Protein AF-A0A7T5JP66-F1 (afdb_monomer_lite)

Foldseek 3Di:
DDDDDDDDPPDPPQPWDFDDDDDDDDDDDYDDDDPDPPVVVQVVVVLVVLVPCPLVVLVVLLVVLVVCQVVLLVVLVVVVVVDADFFAEDEDEDPVSVSCPDPSNVSSVVSQSSSDHGDGAQDKWWRWDAWDADPLLWIKTKIKIAARYPPDWDFLVNQQQKWKWKAFSVRHTQAIDRPRFDRSQRPTAHHRYIGITMDTGDCVRGPCSPPPRNRTDMDMTMDDD

Structure (mmCIF, N/CA/C/O backbone):
data_AF-A0A7T5JP66-F1
#
_entry.id   AF-A0A7T5JP66-F1
#
loop_
_atom_site.group_PDB
_atom_site.id
_atom_site.type_symbol
_atom_site.label_atom_id
_atom_site.label_alt_id
_atom_site.label_comp_id
_atom_site.label_asym_id
_atom_site.label_entity_id
_atom_site.label_seq_id
_atom_site.pdbx_PDB_ins_code
_atom_site.Cartn_x
_atom_site.Cartn_y
_atom_site.Cartn_z
_atom_site.occupancy
_atom_site.B_iso_or_equiv
_atom_site.auth_seq_id
_atom_site.auth_comp_id
_atom_site.auth_asym_id
_atom_site.auth_atom_id
_atom_site.pdbx_PDB_model_num
ATOM 1 N N . MET A 1 1 ? -40.013 0.069 14.481 1.00 35.50 1 MET A N 1
ATOM 2 C CA . MET A 1 1 ? -40.000 -0.862 13.331 1.00 35.50 1 MET A CA 1
ATOM 3 C C . MET A 1 1 ? -39.504 -0.082 12.121 1.00 35.50 1 MET A C 1
ATOM 5 O O . MET A 1 1 ? -40.094 0.954 11.860 1.00 35.50 1 MET A O 1
ATOM 9 N N . LEU A 1 2 ? -38.459 -0.594 11.446 1.00 32.22 2 LEU A N 1
ATOM 10 C CA . LEU A 1 2 ? -37.886 -0.155 10.148 1.00 32.22 2 LEU A CA 1
ATOM 11 C C . LEU A 1 2 ? -37.159 1.212 10.195 1.00 32.22 2 LEU A C 1
ATOM 13 O O . LEU A 1 2 ? -37.808 2.235 10.324 1.00 32.22 2 LEU A O 1
ATOM 17 N N . LEU A 1 3 ? -35.825 1.362 10.148 1.00 36.78 3 LEU A N 1
ATOM 18 C CA . LEU A 1 3 ? -34.738 0.606 9.497 1.00 36.78 3 LEU A CA 1
ATOM 19 C C . LEU A 1 3 ? -34.987 0.368 8.002 1.00 36.78 3 LEU A C 1
ATOM 21 O O . LEU A 1 3 ? -35.561 -0.654 7.633 1.00 36.78 3 LEU A O 1
ATOM 25 N N . LYS A 1 4 ? -34.548 1.324 7.167 1.00 33.94 4 LYS A N 1
ATOM 26 C CA . LYS A 1 4 ? -33.896 1.130 5.852 1.00 33.94 4 LYS A CA 1
ATOM 27 C C . LYS A 1 4 ? -33.834 2.451 5.078 1.00 33.94 4 LYS A C 1
ATOM 29 O O . LYS A 1 4 ? -34.874 2.946 4.657 1.00 33.94 4 LYS A O 1
ATOM 34 N N . LYS A 1 5 ? -32.612 2.946 4.847 1.00 31.22 5 LYS A N 1
ATOM 35 C CA . LYS A 1 5 ? -32.073 3.451 3.562 1.00 31.22 5 LYS A CA 1
ATOM 36 C C . LYS A 1 5 ? -30.846 4.333 3.825 1.00 31.22 5 LYS A C 1
ATOM 38 O O . LYS A 1 5 ? -30.937 5.550 3.867 1.00 31.22 5 LYS A O 1
ATOM 43 N N . MET A 1 6 ? -29.691 3.692 3.961 1.00 28.45 6 MET A N 1
ATOM 44 C CA . MET A 1 6 ? -28.413 4.281 3.564 1.00 28.45 6 MET A CA 1
ATOM 45 C C . MET A 1 6 ? -27.830 3.315 2.535 1.00 28.45 6 MET A C 1
ATOM 47 O O . MET A 1 6 ? -27.256 2.291 2.886 1.00 28.45 6 MET A O 1
ATOM 51 N N . CYS A 1 7 ? -28.125 3.572 1.262 1.00 27.59 7 CYS A N 1
ATOM 52 C CA . CYS A 1 7 ? -27.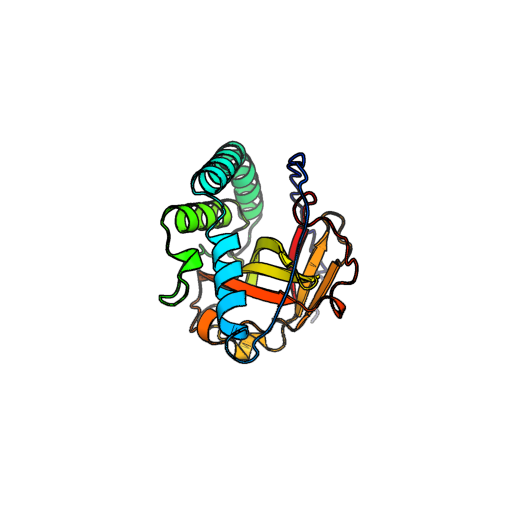482 2.901 0.140 1.00 27.59 7 CYS A CA 1
ATOM 53 C C . CYS A 1 7 ? -26.368 3.814 -0.365 1.00 27.59 7 CYS A C 1
ATOM 55 O O . CYS A 1 7 ? -26.640 4.959 -0.709 1.00 27.59 7 CYS A O 1
ATOM 57 N N . ASN A 1 8 ? -25.159 3.256 -0.413 1.00 31.11 8 ASN A N 1
ATOM 58 C CA . ASN A 1 8 ? -24.105 3.500 -1.394 1.00 31.11 8 ASN A CA 1
ATOM 59 C C . ASN A 1 8 ? -23.933 4.937 -1.903 1.00 31.11 8 ASN A C 1
ATOM 61 O O . ASN A 1 8 ? -24.475 5.306 -2.939 1.00 31.11 8 ASN A O 1
ATOM 65 N N . ALA A 1 9 ? -23.033 5.671 -1.254 1.00 28.41 9 ALA A N 1
ATOM 66 C CA . ALA A 1 9 ? -22.246 6.718 -1.898 1.00 28.41 9 ALA A CA 1
ATOM 67 C C . ALA A 1 9 ? -20.759 6.326 -1.832 1.00 28.41 9 ALA A C 1
ATOM 69 O O . ALA A 1 9 ? -19.938 7.004 -1.229 1.00 28.41 9 ALA A O 1
ATOM 70 N N . GLY A 1 10 ? -20.430 5.167 -2.410 1.00 29.16 10 GLY A N 1
ATOM 71 C CA . GLY A 1 10 ? -19.057 4.809 -2.754 1.00 29.16 10 GLY A CA 1
ATOM 72 C C . GLY A 1 10 ? -18.738 5.427 -4.106 1.00 29.16 10 GLY A C 1
ATOM 73 O O . GLY A 1 10 ? -18.902 4.776 -5.132 1.00 29.16 10 GLY A O 1
ATOM 74 N N . MET A 1 11 ? -18.373 6.706 -4.112 1.00 28.84 11 MET A N 1
ATOM 75 C CA . MET A 1 11 ? -17.905 7.393 -5.311 1.00 28.84 11 MET A CA 1
ATOM 76 C C . MET A 1 11 ? -16.407 7.622 -5.134 1.00 28.84 11 MET A C 1
ATOM 78 O O . MET A 1 11 ? -15.977 8.601 -4.530 1.00 28.84 11 MET A O 1
ATOM 82 N N . GLY A 1 12 ? -15.631 6.636 -5.590 1.00 28.89 12 GLY A N 1
ATOM 83 C CA . GLY A 1 12 ? -14.181 6.721 -5.685 1.00 28.89 12 GLY A CA 1
ATOM 84 C C . GLY A 1 12 ? -13.815 7.880 -6.600 1.00 28.89 12 GLY A C 1
ATOM 85 O O . GLY A 1 12 ? -14.028 7.823 -7.809 1.00 28.89 12 GLY A O 1
ATOM 86 N N . LEU A 1 13 ? -13.312 8.957 -6.006 1.00 31.66 13 LEU A N 1
ATOM 87 C CA . LEU A 1 13 ? -12.788 10.094 -6.739 1.00 31.66 13 LEU A CA 1
ATOM 88 C C . LEU A 1 13 ? -11.336 9.763 -7.120 1.00 31.66 13 LEU A C 1
ATOM 90 O O . LEU A 1 13 ? -10.403 10.062 -6.378 1.00 31.66 13 LEU A O 1
ATOM 94 N N . CYS A 1 14 ? -11.170 9.074 -8.254 1.00 34.34 14 CYS A N 1
ATOM 95 C CA . CYS A 1 14 ? -9.880 8.810 -8.894 1.00 34.34 14 CYS A CA 1
ATOM 96 C C . CYS A 1 14 ? -9.153 10.129 -9.176 1.00 34.34 14 CYS A C 1
ATOM 98 O O . CYS A 1 14 ? -9.582 10.920 -10.018 1.00 34.34 14 CYS A O 1
ATOM 100 N N . LEU A 1 15 ? -8.031 10.352 -8.500 1.00 27.89 15 LEU A N 1
ATOM 101 C CA . LEU A 1 15 ? -7.121 11.449 -8.794 1.00 27.89 15 LEU A CA 1
ATOM 102 C C . LEU A 1 15 ? -5.913 10.864 -9.535 1.00 27.89 15 LEU A C 1
ATOM 104 O O . LEU A 1 15 ? -4.928 10.456 -8.932 1.00 27.89 15 LEU A O 1
ATOM 108 N N . VAL A 1 16 ? -6.050 10.748 -10.858 1.00 33.03 16 VAL A N 1
ATOM 109 C CA . VAL A 1 16 ? -5.004 10.265 -11.771 1.00 33.03 16 VAL A CA 1
ATOM 110 C C . VAL A 1 16 ? -4.161 11.456 -12.219 1.00 33.03 16 VAL A C 1
ATOM 112 O O . VAL A 1 16 ? -4.691 12.409 -12.789 1.00 33.03 16 VAL A O 1
ATOM 115 N N . LEU A 1 17 ? -2.850 11.397 -11.991 1.00 31.52 17 LEU A N 1
ATOM 116 C CA . LEU A 1 17 ? -1.873 12.279 -12.629 1.00 31.52 17 LEU A CA 1
ATOM 117 C C . LEU A 1 17 ? -0.832 11.408 -13.334 1.00 31.52 17 LEU A C 1
ATOM 119 O O . LEU A 1 17 ? -0.006 10.765 -12.693 1.00 31.52 17 LEU A O 1
ATOM 123 N N . SER A 1 18 ? -0.913 11.377 -14.663 1.00 29.08 18 SER A N 1
ATOM 124 C CA . SER A 1 18 ? 0.069 10.758 -15.551 1.00 29.08 18 SER A CA 1
ATOM 125 C C . SER A 1 18 ? 1.290 11.669 -15.682 1.00 29.08 18 SER A C 1
ATOM 127 O O . SER A 1 18 ? 1.162 12.817 -16.111 1.00 29.08 18 SER A O 1
ATOM 129 N N . LEU A 1 19 ? 2.478 11.155 -15.365 1.00 29.70 19 LEU A N 1
ATOM 130 C CA . LEU A 1 19 ? 3.754 11.752 -15.758 1.00 29.70 19 LEU A CA 1
ATOM 131 C C . LEU A 1 19 ? 4.469 10.760 -16.676 1.00 29.70 19 LEU A C 1
ATOM 133 O O . LEU A 1 19 ? 5.011 9.753 -16.234 1.00 29.70 19 LEU A O 1
ATOM 137 N N . ALA A 1 20 ? 4.421 11.046 -17.976 1.00 27.61 20 ALA A N 1
ATOM 138 C CA . ALA A 1 20 ? 5.160 10.322 -18.996 1.00 27.61 20 ALA A CA 1
ATOM 139 C C . ALA A 1 20 ? 6.659 10.654 -18.898 1.00 27.61 20 ALA A C 1
ATOM 141 O O . ALA A 1 20 ? 7.031 11.828 -18.918 1.00 27.61 20 ALA A O 1
ATOM 142 N N . ALA A 1 21 ? 7.514 9.631 -18.856 1.00 26.91 21 ALA A N 1
ATOM 143 C CA . ALA A 1 21 ? 8.954 9.766 -19.062 1.00 26.91 21 ALA A CA 1
ATOM 144 C C . ALA A 1 21 ? 9.378 8.952 -20.296 1.00 26.91 21 ALA A C 1
ATOM 146 O O . ALA A 1 21 ? 9.113 7.755 -20.397 1.00 26.91 21 ALA A O 1
ATOM 147 N N . CYS A 1 22 ? 9.997 9.649 -21.251 1.00 27.03 22 CYS A N 1
ATOM 148 C CA . CYS A 1 22 ? 10.532 9.121 -22.502 1.00 27.03 22 CYS A CA 1
ATOM 149 C C . CYS A 1 22 ? 11.685 8.133 -22.272 1.00 27.03 22 CYS A C 1
ATOM 151 O O . CYS A 1 22 ? 12.545 8.352 -21.423 1.00 27.03 22 CYS A O 1
ATOM 153 N N . GLY A 1 23 ? 11.701 7.075 -23.086 1.00 23.59 23 GLY A N 1
ATOM 154 C CA . GLY A 1 23 ? 12.686 6.000 -23.054 1.00 23.59 23 GLY A CA 1
ATOM 155 C C . GLY A 1 23 ? 14.049 6.321 -23.673 1.00 23.59 23 GLY A C 1
ATOM 156 O O . GLY A 1 23 ? 14.223 7.277 -24.429 1.00 23.59 23 GLY A O 1
ATOM 157 N N . GLY A 1 24 ? 14.995 5.433 -23.372 1.00 24.36 24 GLY A N 1
ATOM 158 C CA . GLY A 1 24 ? 16.268 5.256 -24.059 1.00 24.36 24 GLY A CA 1
ATOM 159 C C . GLY A 1 24 ? 16.683 3.786 -23.960 1.00 24.36 24 GLY A C 1
ATOM 160 O O . GLY A 1 24 ? 16.885 3.268 -22.867 1.00 24.36 24 GLY A O 1
ATOM 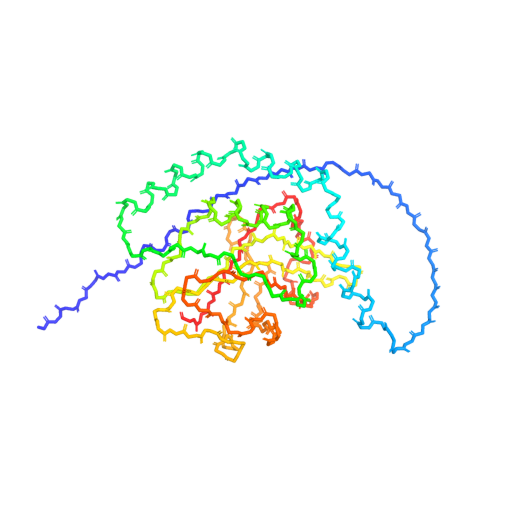161 N N . GLU A 1 25 ? 16.740 3.115 -25.107 1.00 29.14 25 GLU A N 1
ATOM 162 C CA . GLU A 1 25 ? 17.092 1.704 -25.291 1.00 29.14 25 GLU A CA 1
ATOM 163 C C . GLU A 1 25 ? 18.603 1.461 -25.112 1.00 29.14 25 GLU A C 1
ATOM 165 O O . GLU A 1 25 ? 19.410 2.273 -25.558 1.00 29.14 25 GLU A O 1
ATOM 170 N N . SER A 1 26 ? 19.007 0.303 -24.575 1.00 25.06 26 SER A N 1
ATOM 171 C CA . SER A 1 26 ? 20.110 -0.494 -25.150 1.00 25.06 26 SER A CA 1
ATOM 172 C C . SER A 1 26 ? 20.154 -1.914 -24.567 1.00 25.06 26 SER A C 1
ATOM 174 O O . SER A 1 26 ? 19.640 -2.191 -23.488 1.00 25.06 26 SER A O 1
ATOM 176 N N . SER A 1 27 ? 20.720 -2.829 -25.347 1.00 26.81 27 SER A N 1
ATOM 177 C CA . SER A 1 27 ? 20.371 -4.246 -25.435 1.00 26.81 27 SER A CA 1
ATOM 178 C C . SER A 1 27 ? 21.549 -5.211 -25.188 1.00 26.81 27 SER A C 1
ATOM 180 O O . SER A 1 27 ? 22.653 -4.952 -25.660 1.00 26.81 27 SER A O 1
ATOM 182 N N . THR A 1 28 ? 21.226 -6.405 -24.645 1.00 27.02 28 THR A N 1
ATOM 183 C CA . THR A 1 28 ? 21.840 -7.762 -24.844 1.00 27.02 28 THR A CA 1
ATOM 184 C C . THR A 1 28 ? 23.195 -8.134 -24.169 1.00 27.02 28 THR A C 1
ATOM 186 O O . THR A 1 28 ? 23.962 -7.242 -23.835 1.00 27.02 28 THR A O 1
ATOM 189 N N . PRO A 1 29 ? 23.586 -9.439 -24.062 1.00 38.12 29 PRO A N 1
ATOM 190 C CA . PRO A 1 29 ? 22.949 -10.539 -23.300 1.00 38.12 29 PRO A CA 1
ATOM 191 C C . PRO A 1 29 ? 23.954 -11.482 -22.543 1.00 38.12 29 PRO A C 1
ATOM 193 O O . PRO A 1 29 ? 25.160 -11.425 -22.758 1.00 38.12 29 PRO A O 1
ATOM 196 N N . ALA A 1 30 ? 23.407 -12.458 -21.789 1.00 29.28 30 ALA A N 1
ATOM 197 C CA . ALA A 1 30 ? 23.819 -13.885 -21.704 1.00 29.28 30 ALA A CA 1
ATOM 198 C C . ALA A 1 30 ? 24.394 -14.507 -20.392 1.00 29.28 30 ALA A C 1
ATOM 200 O O . ALA A 1 30 ? 25.439 -14.134 -19.874 1.00 29.28 30 ALA A O 1
ATOM 201 N N . THR A 1 31 ? 23.757 -15.649 -20.056 1.00 26.77 31 THR A N 1
ATOM 202 C CA . THR A 1 31 ? 24.268 -16.958 -19.560 1.00 26.77 31 THR A CA 1
ATOM 203 C C . THR A 1 31 ? 24.729 -17.184 -18.107 1.00 26.77 31 THR A C 1
ATOM 205 O O . THR A 1 31 ? 25.824 -16.804 -17.723 1.00 26.77 31 THR A O 1
ATOM 208 N N . GLY A 1 32 ? 23.989 -18.069 -17.411 1.00 25.56 32 GLY A N 1
ATOM 209 C CA . GLY A 1 32 ? 24.538 -19.369 -16.974 1.00 25.56 32 GLY A CA 1
ATOM 210 C C . GLY A 1 32 ? 24.757 -19.628 -15.473 1.00 25.56 32 GLY A C 1
ATOM 211 O O . GLY A 1 32 ? 25.863 -19.457 -14.990 1.00 25.56 32 GLY A O 1
ATOM 212 N N . GLY A 1 33 ? 23.739 -20.196 -14.805 1.00 26.55 33 GLY A N 1
ATOM 213 C CA . GLY A 1 33 ? 23.852 -21.299 -13.826 1.00 26.55 33 GLY A CA 1
ATOM 214 C C . GLY A 1 33 ? 24.431 -21.050 -12.421 1.00 26.55 33 GLY A C 1
ATOM 215 O O . GLY A 1 33 ? 25.640 -20.995 -12.259 1.00 26.55 33 GLY A O 1
ATOM 216 N N . GLN A 1 34 ? 23.577 -21.090 -11.386 1.00 28.03 34 GLN A N 1
ATOM 217 C CA . GLN A 1 34 ? 23.627 -22.100 -10.305 1.00 28.03 34 GLN A CA 1
ATOM 218 C C . GLN A 1 34 ? 22.486 -21.886 -9.293 1.00 28.03 34 GLN A C 1
ATOM 220 O O . GLN A 1 34 ? 22.334 -20.828 -8.683 1.00 28.03 34 GLN A O 1
ATOM 225 N N . GLU A 1 35 ? 21.672 -22.930 -9.156 1.00 35.81 35 GLU A N 1
ATOM 226 C CA . GLU A 1 35 ? 20.503 -23.051 -8.288 1.00 35.81 35 GLU A CA 1
ATOM 227 C C . GLU A 1 35 ? 20.906 -23.093 -6.800 1.00 35.81 35 GLU A C 1
ATOM 229 O O . GLU A 1 35 ? 21.948 -23.640 -6.446 1.00 35.81 35 GLU A O 1
ATOM 234 N N . ASN A 1 36 ? 20.040 -22.538 -5.941 1.00 31.08 36 ASN A N 1
ATOM 235 C CA . ASN A 1 36 ? 20.075 -22.510 -4.461 1.00 31.08 36 ASN A CA 1
ATOM 236 C C . ASN A 1 36 ? 20.693 -21.294 -3.741 1.00 31.08 36 ASN A C 1
ATOM 238 O O . ASN A 1 36 ? 20.690 -21.263 -2.518 1.00 31.08 36 ASN A O 1
ATOM 242 N N . HIS A 1 37 ? 21.066 -20.231 -4.461 1.00 29.08 37 HIS A N 1
ATOM 243 C CA . HIS A 1 37 ? 21.308 -18.884 -3.891 1.00 29.08 37 HIS A CA 1
ATOM 244 C C . HIS A 1 37 ? 20.454 -17.778 -4.553 1.00 29.08 37 HIS A C 1
ATOM 246 O O . HIS A 1 37 ? 20.687 -16.585 -4.363 1.00 29.08 37 HIS A O 1
ATOM 252 N N . VAL A 1 38 ? 19.471 -18.180 -5.366 1.00 31.70 38 VAL A N 1
ATOM 253 C CA . VAL A 1 38 ? 18.726 -17.312 -6.301 1.00 31.70 38 VAL A CA 1
ATOM 254 C C . VAL A 1 38 ? 17.517 -16.630 -5.647 1.00 31.70 38 VAL A C 1
ATOM 256 O O . VAL A 1 38 ? 17.062 -15.599 -6.137 1.00 31.70 38 VAL A O 1
ATOM 259 N N . VAL A 1 39 ? 17.020 -17.160 -4.525 1.00 32.16 39 VAL A N 1
ATOM 260 C CA . VAL A 1 39 ? 15.836 -16.611 -3.839 1.00 32.16 39 VAL A CA 1
ATOM 261 C C . VAL A 1 39 ? 16.183 -15.347 -3.036 1.00 32.16 39 VAL A C 1
ATOM 263 O O . VAL A 1 39 ? 15.408 -14.400 -3.062 1.00 32.16 39 VAL A O 1
ATOM 266 N N . ASP A 1 40 ? 17.389 -15.261 -2.463 1.00 37.28 40 ASP A N 1
ATOM 267 C CA . ASP A 1 40 ? 17.864 -14.062 -1.742 1.00 37.28 40 ASP A CA 1
ATOM 268 C C . ASP A 1 40 ? 18.331 -12.940 -2.685 1.00 37.28 40 ASP A C 1
ATOM 270 O O . ASP A 1 40 ? 18.031 -11.766 -2.481 1.00 37.28 40 ASP A O 1
ATOM 274 N N . ARG A 1 41 ? 19.014 -13.283 -3.787 1.00 31.41 41 ARG A N 1
ATOM 275 C CA . ARG A 1 41 ? 19.589 -12.277 -4.699 1.00 31.41 41 ARG A CA 1
ATOM 276 C C . ARG A 1 41 ? 18.546 -11.556 -5.562 1.00 31.41 41 ARG A C 1
ATOM 278 O O . ARG A 1 41 ? 18.764 -10.410 -5.930 1.00 31.41 41 ARG A O 1
ATOM 285 N N . LYS A 1 42 ? 17.402 -12.188 -5.859 1.00 36.12 42 LYS A N 1
ATOM 286 C CA . LYS A 1 42 ? 16.282 -11.559 -6.591 1.00 36.12 42 LYS A CA 1
ATOM 287 C C . LYS A 1 42 ? 15.465 -10.593 -5.727 1.00 36.12 42 LYS A C 1
ATOM 289 O O . LYS A 1 42 ? 14.927 -9.631 -6.266 1.00 36.12 42 LYS A O 1
ATOM 294 N N . LEU A 1 43 ? 15.380 -10.834 -4.418 1.00 36.34 43 LEU A N 1
ATOM 295 C CA . LEU A 1 43 ? 14.786 -9.902 -3.453 1.00 36.34 43 LEU A CA 1
ATOM 296 C C . LEU A 1 43 ? 15.723 -8.717 -3.189 1.00 36.34 43 LEU A C 1
ATOM 298 O O . LEU A 1 43 ? 15.268 -7.578 -3.175 1.00 36.34 43 LEU A O 1
ATOM 302 N N . GLN A 1 44 ? 17.033 -8.963 -3.129 1.00 35.56 44 GLN A N 1
ATOM 303 C CA . GLN A 1 44 ? 18.050 -7.916 -3.021 1.00 35.56 44 GLN A CA 1
ATOM 304 C C . GLN A 1 44 ? 18.109 -7.020 -4.275 1.00 35.56 44 GLN A C 1
ATOM 306 O O . GLN A 1 44 ? 18.129 -5.806 -4.137 1.00 35.56 44 GLN A O 1
ATOM 311 N N . TYR A 1 45 ? 17.961 -7.578 -5.485 1.00 36.84 45 TYR A N 1
ATOM 312 C CA . TYR A 1 45 ? 17.899 -6.809 -6.746 1.00 36.84 45 TYR A CA 1
ATOM 313 C C . TYR A 1 45 ? 16.592 -5.994 -6.928 1.00 36.84 45 TYR A C 1
ATOM 315 O O . TYR A 1 45 ? 16.492 -5.117 -7.782 1.00 36.84 45 TYR A O 1
ATOM 323 N N . ARG A 1 46 ? 15.550 -6.271 -6.128 1.00 41.50 46 ARG A N 1
ATOM 324 C CA . ARG A 1 46 ? 14.274 -5.521 -6.111 1.00 41.50 46 ARG A CA 1
ATOM 325 C C . ARG A 1 46 ? 14.201 -4.529 -4.952 1.00 41.50 46 ARG A C 1
ATOM 327 O O . ARG A 1 46 ? 13.626 -3.455 -5.120 1.00 41.50 46 ARG A O 1
ATOM 334 N N . ALA A 1 47 ? 14.873 -4.826 -3.840 1.00 41.38 47 ALA A N 1
ATOM 335 C CA . ALA A 1 47 ? 15.325 -3.811 -2.896 1.00 41.38 47 ALA A CA 1
ATOM 336 C C . ALA A 1 47 ? 16.264 -2.808 -3.587 1.00 41.38 47 ALA A C 1
ATOM 338 O O . ALA A 1 47 ? 16.180 -1.631 -3.278 1.00 41.38 47 ALA A O 1
ATOM 339 N N . GLU A 1 48 ? 17.043 -3.226 -4.592 1.00 41.88 48 GLU A N 1
ATOM 340 C CA . GLU A 1 48 ? 17.795 -2.344 -5.496 1.00 41.88 48 GLU A CA 1
ATOM 341 C C . GLU A 1 48 ? 16.904 -1.597 -6.504 1.00 41.88 48 GLU A C 1
ATOM 343 O O . GLU A 1 48 ? 17.329 -0.564 -6.956 1.00 41.88 48 GLU A O 1
ATOM 348 N N . GLN A 1 49 ? 15.652 -1.962 -6.819 1.00 46.34 49 GLN A N 1
ATOM 349 C CA . GLN A 1 49 ? 14.781 -1.103 -7.667 1.00 46.34 49 GLN A CA 1
ATOM 350 C C . GLN A 1 49 ? 13.899 -0.115 -6.884 1.00 46.34 49 GLN A C 1
ATOM 352 O O . GLN A 1 49 ? 13.417 0.870 -7.442 1.00 46.34 49 GLN A O 1
ATOM 357 N N . LEU A 1 50 ? 13.711 -0.339 -5.582 1.00 46.28 50 LEU A N 1
ATOM 358 C CA . LEU A 1 50 ? 13.247 0.691 -4.641 1.00 46.28 50 LEU A CA 1
ATOM 359 C C . LEU A 1 50 ? 14.418 1.504 -4.058 1.00 46.28 50 LEU A C 1
ATOM 361 O O . LEU A 1 50 ? 14.225 2.662 -3.695 1.00 46.28 50 LEU A O 1
ATOM 365 N N . GLY A 1 51 ? 15.611 0.906 -3.994 1.00 42.09 51 GLY A N 1
ATOM 366 C CA . GLY A 1 51 ? 16.878 1.487 -3.543 1.00 42.09 51 GLY A CA 1
ATOM 367 C C . GLY A 1 51 ? 17.692 2.197 -4.637 1.00 42.09 51 GLY A C 1
ATOM 368 O O . GLY A 1 51 ? 18.458 3.090 -4.296 1.00 42.09 51 GLY A O 1
ATOM 369 N N . ASP A 1 52 ? 17.473 1.881 -5.922 1.00 42.62 52 ASP A N 1
ATOM 370 C CA . ASP A 1 52 ? 17.995 2.577 -7.120 1.00 42.62 52 ASP A CA 1
ATOM 371 C C . ASP A 1 52 ? 16.923 3.436 -7.804 1.00 42.62 52 ASP A C 1
ATOM 373 O O . ASP A 1 52 ? 17.091 3.844 -8.957 1.00 42.62 52 ASP A O 1
ATOM 377 N N . LEU A 1 53 ? 15.864 3.854 -7.099 1.00 50.59 53 LEU A N 1
ATOM 378 C CA . LEU A 1 53 ? 15.509 5.249 -7.335 1.00 50.59 53 LEU A CA 1
ATOM 379 C C . LEU A 1 53 ? 16.718 6.018 -6.811 1.00 50.59 53 LEU A C 1
ATOM 381 O O . LEU A 1 53 ? 16.834 6.225 -5.601 1.00 50.59 53 LEU A O 1
ATOM 385 N N . LYS A 1 54 ? 17.655 6.355 -7.711 1.00 58.41 54 LYS A N 1
ATOM 386 C CA . LYS A 1 54 ? 18.811 7.194 -7.376 1.00 58.41 54 LYS A CA 1
ATOM 387 C C . LYS A 1 54 ? 18.286 8.316 -6.498 1.00 58.41 54 LYS A C 1
ATOM 389 O O . LYS A 1 54 ? 17.198 8.818 -6.777 1.00 58.41 54 LYS A O 1
ATOM 394 N N . GLU A 1 55 ? 19.002 8.696 -5.444 1.00 63.34 55 GLU A N 1
ATOM 395 C CA . GLU A 1 55 ? 18.519 9.742 -4.529 1.00 63.34 55 GLU A CA 1
ATOM 396 C C . GLU A 1 55 ? 17.976 10.964 -5.293 1.00 63.34 55 GLU A C 1
ATOM 398 O O . GLU A 1 55 ? 16.959 11.531 -4.903 1.00 63.34 55 GLU A O 1
ATOM 403 N N . ASP A 1 56 ? 18.571 11.270 -6.448 1.00 65.06 56 ASP A N 1
ATOM 404 C CA . ASP A 1 56 ? 18.123 12.265 -7.423 1.00 65.06 56 ASP A CA 1
ATOM 405 C C . ASP A 1 56 ? 16.700 12.039 -7.985 1.00 65.06 56 ASP A C 1
ATOM 407 O O . ASP A 1 56 ? 15.918 12.983 -8.087 1.00 65.06 56 ASP A O 1
ATOM 411 N N . GLU A 1 57 ? 16.320 10.809 -8.339 1.00 69.94 57 GLU A N 1
ATOM 412 C CA . GLU A 1 57 ? 14.974 10.454 -8.812 1.00 69.94 57 GLU A CA 1
ATOM 413 C C . GLU A 1 57 ? 13.936 10.502 -7.684 1.00 69.94 57 GLU A C 1
ATOM 415 O O . GLU A 1 57 ? 12.829 11.007 -7.893 1.00 69.94 57 GLU A O 1
ATOM 420 N N . LEU A 1 58 ? 14.281 10.031 -6.477 1.00 70.19 58 LEU A N 1
ATOM 421 C CA . LEU A 1 58 ? 13.426 10.193 -5.291 1.00 70.19 58 LEU A CA 1
ATOM 422 C C . LEU A 1 58 ? 13.236 11.669 -4.953 1.00 70.19 58 LEU A C 1
ATOM 424 O O . LEU A 1 58 ? 12.118 12.094 -4.656 1.00 70.19 58 LEU A O 1
ATOM 428 N N . ALA A 1 59 ? 14.309 12.455 -5.014 1.00 72.81 59 ALA A N 1
ATOM 429 C CA . ALA A 1 59 ? 14.273 13.886 -4.767 1.00 72.81 59 ALA A CA 1
ATOM 430 C C . ALA A 1 59 ? 13.399 14.603 -5.802 1.00 72.81 59 ALA A C 1
ATOM 432 O O . ALA A 1 59 ? 12.561 15.421 -5.424 1.00 72.81 59 ALA A O 1
ATOM 433 N N . GLU A 1 60 ? 13.524 14.265 -7.087 1.00 74.19 60 GLU A N 1
ATOM 434 C CA . GLU A 1 60 ? 12.699 14.856 -8.141 1.00 74.19 60 GLU A CA 1
ATOM 435 C C . GLU A 1 60 ? 11.225 14.448 -8.004 1.00 74.19 60 GLU A C 1
ATOM 437 O O . GLU A 1 60 ? 10.349 15.311 -8.052 1.00 74.19 60 GLU A O 1
ATOM 442 N N . ARG A 1 61 ? 10.921 13.174 -7.723 1.00 71.88 61 ARG A N 1
ATOM 443 C CA . ARG A 1 61 ? 9.544 12.732 -7.433 1.00 71.88 61 ARG A CA 1
ATOM 444 C C . ARG A 1 61 ? 8.966 13.431 -6.208 1.00 71.88 61 ARG A C 1
ATOM 446 O O . ARG A 1 61 ? 7.821 13.873 -6.233 1.00 71.88 61 ARG A O 1
ATOM 453 N N . THR A 1 62 ? 9.754 13.566 -5.145 1.00 73.69 62 THR A N 1
ATOM 454 C CA . THR A 1 62 ? 9.342 14.275 -3.928 1.00 73.69 62 THR A CA 1
ATOM 455 C C . THR A 1 62 ? 9.069 15.741 -4.234 1.00 73.69 62 THR A C 1
ATOM 457 O O . THR A 1 62 ? 8.040 16.269 -3.835 1.00 73.69 62 THR A O 1
ATOM 460 N N . LYS A 1 63 ? 9.928 16.397 -5.013 1.00 75.44 63 LYS A N 1
ATOM 461 C CA . LYS A 1 63 ? 9.737 17.782 -5.447 1.00 75.44 63 LYS A CA 1
ATOM 462 C C . LYS A 1 63 ? 8.480 17.955 -6.301 1.00 75.44 63 LYS A C 1
ATOM 464 O O . LYS A 1 63 ? 7.746 18.921 -6.104 1.00 75.44 63 LYS A O 1
ATOM 469 N N . GLN A 1 64 ? 8.209 17.030 -7.221 1.00 74.25 64 GLN A N 1
ATOM 470 C CA . GLN A 1 64 ? 6.977 17.022 -8.014 1.00 74.25 64 GLN A CA 1
ATOM 471 C C . GLN A 1 64 ? 5.742 16.851 -7.126 1.00 74.25 64 GLN A C 1
ATOM 473 O O . GLN A 1 64 ? 4.764 17.576 -7.303 1.00 74.25 64 GLN A O 1
ATOM 478 N N . LEU A 1 65 ? 5.801 15.954 -6.135 1.00 73.62 65 LEU A N 1
ATOM 479 C CA . LEU A 1 65 ? 4.736 15.783 -5.147 1.00 73.62 65 LEU A CA 1
ATOM 480 C C . LEU A 1 65 ? 4.532 17.045 -4.310 1.00 73.62 65 LEU A C 1
ATOM 482 O O . LEU A 1 65 ? 3.405 17.510 -4.203 1.00 73.62 65 LEU A O 1
ATOM 486 N N . GLU A 1 66 ? 5.595 17.641 -3.771 1.00 74.94 66 GLU A N 1
ATOM 487 C CA . GLU A 1 66 ? 5.523 18.885 -2.995 1.00 74.94 66 GLU A CA 1
ATOM 488 C C . GLU A 1 66 ? 4.952 20.046 -3.827 1.00 74.94 66 GLU A C 1
ATOM 490 O O . GLU A 1 66 ? 4.189 20.857 -3.306 1.00 74.94 66 GLU A O 1
ATOM 495 N N . ALA A 1 67 ? 5.219 20.093 -5.137 1.00 75.12 67 ALA A N 1
ATOM 496 C CA . ALA A 1 67 ? 4.649 21.104 -6.027 1.00 75.12 67 ALA A CA 1
ATOM 497 C C . ALA A 1 67 ? 3.118 20.999 -6.172 1.00 75.12 67 ALA A C 1
ATOM 499 O O . ALA A 1 67 ? 2.448 22.018 -6.357 1.00 75.12 67 ALA A O 1
ATOM 500 N N . VAL A 1 68 ? 2.550 19.790 -6.083 1.00 76.31 68 VAL A N 1
ATOM 501 C CA . VAL A 1 68 ? 1.093 19.561 -6.169 1.00 76.31 68 VAL A CA 1
ATOM 502 C C . VAL A 1 68 ? 0.429 19.352 -4.805 1.00 76.31 68 VAL A C 1
ATOM 504 O O . VAL A 1 68 ? -0.799 19.396 -4.704 1.00 76.31 68 VAL A O 1
ATOM 507 N N . LYS A 1 69 ? 1.222 19.164 -3.748 1.00 76.75 69 LYS A N 1
ATOM 508 C CA . LYS A 1 69 ? 0.784 18.777 -2.404 1.00 76.75 69 LYS A CA 1
ATOM 509 C C . LYS A 1 69 ? -0.292 19.685 -1.849 1.00 76.75 69 LYS A C 1
ATOM 511 O O . LYS A 1 69 ? -1.323 19.183 -1.427 1.00 76.75 69 LYS A O 1
ATOM 516 N N . GLU A 1 70 ? -0.107 21.001 -1.909 1.00 77.62 70 GLU A N 1
ATOM 517 C CA . GLU A 1 70 ? -1.082 21.953 -1.363 1.00 77.62 70 GLU A CA 1
ATOM 518 C C . GLU A 1 70 ? -2.453 21.846 -2.049 1.00 77.62 70 GLU A C 1
ATOM 520 O O . GLU A 1 70 ? -3.492 21.919 -1.394 1.00 77.62 70 GLU A O 1
ATOM 525 N N . GLN A 1 71 ? -2.483 21.593 -3.362 1.00 71.81 71 GLN A N 1
ATOM 526 C CA . GLN A 1 71 ? -3.740 21.408 -4.093 1.00 71.81 71 GLN A CA 1
ATOM 527 C C . GLN A 1 71 ? -4.434 20.100 -3.700 1.00 71.81 71 GLN A C 1
ATOM 529 O O . GLN A 1 71 ? -5.655 20.064 -3.533 1.00 71.81 71 GLN A O 1
ATOM 534 N N . LEU A 1 72 ? -3.662 19.021 -3.552 1.00 74.44 72 LEU A N 1
ATOM 535 C CA . LEU A 1 72 ? -4.189 17.715 -3.161 1.00 74.44 72 LEU A CA 1
ATOM 536 C C . LEU A 1 72 ? -4.657 17.721 -1.704 1.00 74.44 72 LEU A C 1
ATOM 538 O O . LEU A 1 72 ? -5.748 17.238 -1.409 1.00 74.44 72 LEU A O 1
ATOM 542 N N . LYS A 1 73 ? -3.897 18.372 -0.825 1.00 77.12 73 LYS A N 1
ATOM 543 C CA . LYS A 1 73 ? -4.221 18.581 0.583 1.00 77.12 73 LYS A CA 1
ATOM 544 C C . LYS A 1 73 ? -5.485 19.414 0.761 1.00 77.12 73 LYS A C 1
ATOM 546 O O . LYS A 1 73 ? -6.340 19.051 1.557 1.00 77.12 73 LYS A O 1
ATOM 551 N N . ALA A 1 74 ? -5.674 20.465 -0.037 1.00 77.75 74 ALA A N 1
ATOM 552 C CA . ALA A 1 74 ? -6.910 21.242 -0.011 1.00 77.75 74 ALA A CA 1
ATOM 553 C C . ALA A 1 74 ? -8.141 20.393 -0.383 1.00 77.75 74 ALA A C 1
ATOM 555 O O . ALA A 1 74 ? -9.160 20.461 0.304 1.00 77.75 74 ALA A O 1
ATOM 556 N N . LYS A 1 75 ? -8.041 19.552 -1.425 1.00 74.19 75 LYS A N 1
ATOM 557 C CA . LYS A 1 75 ? -9.119 18.621 -1.817 1.00 74.19 75 LYS A CA 1
ATOM 558 C C . LYS A 1 75 ? -9.381 17.563 -0.746 1.00 74.19 75 LYS A C 1
ATOM 560 O O . LYS A 1 75 ? -10.531 17.265 -0.434 1.00 74.19 75 LYS A O 1
ATOM 565 N N . ARG A 1 76 ? -8.315 17.014 -0.166 1.00 80.06 76 ARG A N 1
ATOM 566 C CA . ARG A 1 76 ? -8.375 16.089 0.967 1.00 80.06 76 ARG A CA 1
ATOM 567 C C . ARG A 1 76 ? -9.128 16.720 2.136 1.00 80.06 76 ARG A C 1
ATOM 569 O O . ARG A 1 76 ? -10.070 16.126 2.648 1.00 80.06 76 ARG A O 1
ATOM 576 N N . ASP A 1 77 ? -8.760 17.938 2.518 1.00 83.75 77 ASP A N 1
ATOM 577 C CA . ASP A 1 77 ? -9.364 18.654 3.641 1.00 83.75 77 ASP A CA 1
ATOM 578 C C . ASP A 1 77 ? -10.826 19.030 3.370 1.00 83.75 77 ASP A C 1
ATOM 580 O O . ASP A 1 77 ? -11.639 19.062 4.293 1.00 83.75 77 ASP A O 1
ATOM 584 N N . GLU A 1 78 ? -11.190 19.291 2.113 1.00 83.25 78 GLU A N 1
ATOM 585 C CA . GLU A 1 78 ? -12.586 19.460 1.709 1.00 83.25 78 GLU A CA 1
ATOM 586 C C . GLU A 1 78 ? -13.395 18.179 1.941 1.00 83.25 78 GLU A C 1
ATOM 588 O O . GLU A 1 78 ? -14.465 18.243 2.543 1.00 83.25 78 GLU A O 1
ATOM 593 N N . ILE A 1 79 ? -12.868 17.016 1.544 1.00 79.38 79 ILE A N 1
ATOM 594 C CA . ILE A 1 79 ? -13.514 15.714 1.775 1.00 79.38 79 ILE A CA 1
ATOM 595 C C . ILE A 1 79 ? -13.627 15.428 3.276 1.00 79.38 79 ILE A C 1
ATOM 597 O O . ILE A 1 79 ? -14.690 15.050 3.757 1.00 79.38 79 ILE A O 1
ATOM 601 N N . VAL A 1 80 ? -12.568 15.684 4.044 1.00 84.44 80 VAL A N 1
ATOM 602 C CA . VAL A 1 80 ? -12.568 15.506 5.505 1.00 84.44 80 VAL A CA 1
ATOM 603 C C . VAL A 1 80 ? -13.645 16.370 6.172 1.00 84.44 80 VAL A C 1
ATOM 605 O O . VAL A 1 80 ? -14.348 15.902 7.071 1.00 84.44 80 VAL A O 1
ATOM 608 N N . LYS A 1 81 ? -13.837 17.610 5.701 1.00 88.31 81 LYS A N 1
ATOM 609 C CA . LYS A 1 81 ? -14.885 18.527 6.188 1.00 88.31 81 LYS A CA 1
ATOM 610 C C . LYS A 1 81 ? -16.306 18.061 5.873 1.00 88.31 81 LYS A C 1
ATOM 612 O O . LYS A 1 81 ? -17.225 18.478 6.575 1.00 88.31 81 LYS A O 1
ATOM 617 N N . GLN A 1 82 ? -16.504 17.205 4.868 1.00 83.88 82 GLN A N 1
ATOM 618 C CA . GLN A 1 82 ? -17.818 16.622 4.558 1.00 83.88 82 GLN A CA 1
ATOM 619 C C . GLN A 1 82 ? -18.285 15.615 5.626 1.00 83.88 82 GLN A C 1
ATOM 621 O O . GLN A 1 82 ? -19.434 15.172 5.594 1.00 83.88 82 GLN A O 1
ATOM 626 N N . GLY A 1 83 ? -17.436 15.316 6.613 1.00 79.75 83 GLY A N 1
ATOM 627 C CA . GLY A 1 83 ? -17.743 14.465 7.754 1.00 79.75 83 GLY A CA 1
ATOM 628 C C . GLY A 1 83 ? -17.073 13.099 7.651 1.00 79.75 83 GLY A C 1
ATOM 629 O O . GLY A 1 83 ? -16.552 12.704 6.614 1.00 79.75 83 GLY A O 1
ATOM 630 N N . GLY A 1 84 ? -17.060 12.384 8.770 1.00 82.38 84 GLY A N 1
ATOM 631 C CA . GLY A 1 84 ? -16.356 11.113 8.911 1.00 82.38 84 GLY A CA 1
ATOM 632 C C . GLY A 1 84 ? -15.508 11.096 10.172 1.00 82.38 84 GLY A C 1
ATOM 633 O O . GLY A 1 84 ? -15.219 12.138 10.764 1.00 82.38 84 GLY A O 1
ATOM 634 N N . LYS A 1 85 ? -15.145 9.892 10.602 1.00 90.12 85 LYS A N 1
ATOM 635 C CA . LYS A 1 85 ? -14.151 9.702 11.649 1.00 90.12 85 LYS A CA 1
ATOM 636 C C . LYS A 1 85 ? -12.844 9.317 10.981 1.00 90.12 85 LYS A C 1
ATOM 638 O O . LYS A 1 85 ? -12.769 8.279 10.326 1.00 90.12 85 LYS A O 1
ATOM 643 N N . TRP A 1 86 ? -11.859 10.187 11.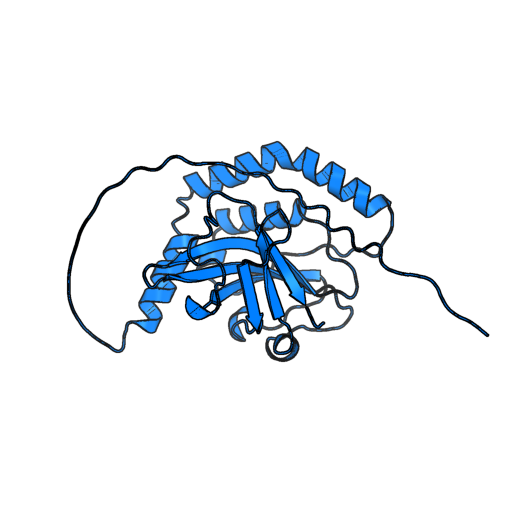117 1.00 91.69 86 TRP A N 1
ATOM 644 C CA . TRP A 1 86 ? -10.580 10.091 10.433 1.00 91.69 86 TRP A CA 1
ATOM 645 C C . TRP A 1 86 ? -9.471 9.914 11.461 1.00 91.69 86 TRP A C 1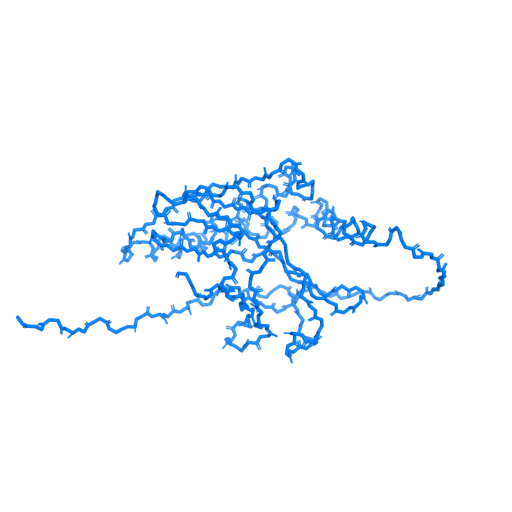
ATOM 647 O O . TRP A 1 86 ? -9.516 10.516 12.534 1.00 91.69 86 TRP A O 1
ATOM 657 N N . LEU A 1 87 ? -8.490 9.091 11.120 1.00 90.75 87 LEU A N 1
ATOM 658 C CA . LEU A 1 87 ? -7.312 8.815 11.919 1.00 90.75 87 LEU A CA 1
ATOM 659 C C . LEU A 1 87 ? -6.078 9.297 11.163 1.00 90.75 87 LEU A C 1
ATOM 661 O O . LEU A 1 87 ? -5.920 9.042 9.963 1.00 90.75 87 LEU A O 1
ATOM 665 N N . ASP A 1 88 ? -5.183 9.954 11.892 1.00 88.81 88 ASP A N 1
ATOM 666 C CA . ASP A 1 88 ? -3.850 10.238 11.385 1.00 88.81 88 ASP A CA 1
ATOM 667 C C . ASP A 1 88 ? -3.077 8.926 11.254 1.00 88.81 88 ASP A C 1
ATOM 669 O O . ASP A 1 88 ? -3.147 8.046 12.115 1.00 88.81 88 ASP A O 1
ATOM 673 N N . SER A 1 89 ? -2.351 8.789 10.148 1.00 92.06 89 SER A N 1
ATOM 674 C CA . SER A 1 89 ? -1.505 7.629 9.887 1.00 92.06 89 SER A CA 1
ATOM 675 C C . SER A 1 89 ? -0.049 7.972 10.165 1.00 92.06 89 SER A C 1
ATOM 677 O O . SER A 1 89 ? 0.500 8.898 9.569 1.00 92.06 89 SER A O 1
ATOM 679 N N . LYS A 1 90 ? 0.598 7.205 11.039 1.00 94.75 90 LYS A N 1
ATOM 680 C CA . LYS A 1 90 ? 2.028 7.310 11.322 1.00 94.75 90 LYS A CA 1
ATOM 681 C C . LYS A 1 90 ? 2.790 6.239 10.550 1.00 94.75 90 LYS A C 1
ATOM 683 O O . LYS A 1 90 ? 2.511 5.054 10.706 1.00 94.75 90 LYS A O 1
ATOM 688 N N . LEU A 1 91 ? 3.781 6.652 9.763 1.00 96.25 91 LEU A N 1
ATOM 689 C CA . LEU A 1 91 ? 4.704 5.729 9.107 1.00 96.25 91 LEU A CA 1
ATOM 690 C C . LEU A 1 91 ? 5.551 4.981 10.152 1.00 96.25 91 LEU A C 1
ATOM 692 O O . LEU A 1 91 ? 6.247 5.609 10.952 1.00 96.25 91 LEU A O 1
ATOM 696 N N . THR A 1 92 ? 5.534 3.651 10.094 1.00 96.50 92 THR A N 1
ATOM 697 C CA . THR A 1 92 ? 6.377 2.764 10.903 1.00 96.50 92 THR A CA 1
ATOM 698 C C . THR A 1 92 ? 7.073 1.757 9.986 1.00 96.50 92 THR A C 1
ATOM 700 O O . THR A 1 92 ? 6.427 0.860 9.441 1.00 96.50 92 THR A O 1
ATOM 703 N N . VAL A 1 93 ? 8.395 1.897 9.850 1.00 94.00 93 VAL A N 1
ATOM 704 C CA . VAL A 1 93 ? 9.275 1.001 9.079 1.00 94.00 93 VAL A CA 1
ATOM 705 C C . VAL A 1 93 ? 9.954 0.016 10.030 1.00 94.00 93 VAL A C 1
ATOM 707 O O . VAL A 1 93 ? 10.462 0.432 11.072 1.00 94.00 93 VAL A O 1
ATOM 710 N N . LEU A 1 94 ? 9.952 -1.274 9.690 1.00 92.88 94 LEU A N 1
ATOM 711 C CA . LEU A 1 94 ? 10.561 -2.324 10.514 1.00 92.88 94 LEU A CA 1
ATOM 712 C C . LEU A 1 94 ? 12.073 -2.433 10.268 1.00 92.88 94 LEU A C 1
ATOM 714 O O . LEU A 1 94 ? 12.572 -2.048 9.215 1.00 92.88 94 LEU A O 1
ATOM 718 N N . GLU A 1 95 ? 12.819 -2.954 11.243 1.00 90.69 95 GLU A N 1
ATOM 719 C CA . GLU A 1 95 ? 14.289 -2.995 11.183 1.00 90.69 95 GLU A CA 1
ATOM 720 C C . GLU A 1 95 ? 14.822 -3.797 9.991 1.00 90.69 95 GLU A C 1
ATOM 722 O O . GLU A 1 95 ? 15.781 -3.365 9.369 1.00 90.69 95 GLU A O 1
ATOM 727 N N . HIS A 1 96 ? 14.177 -4.907 9.620 1.00 87.62 96 HIS A N 1
ATOM 728 C CA . HIS A 1 96 ? 14.600 -5.756 8.496 1.00 87.62 96 HIS A CA 1
ATOM 729 C C . HIS A 1 96 ? 14.223 -5.197 7.116 1.00 87.62 96 HIS A C 1
ATOM 731 O O . HIS A 1 96 ? 14.511 -5.812 6.093 1.00 87.62 96 HIS A O 1
ATOM 737 N N . GLN A 1 97 ? 13.547 -4.050 7.072 1.00 85.94 97 GLN A N 1
ATOM 738 C CA . GLN A 1 97 ? 13.057 -3.432 5.847 1.00 85.94 97 GLN A CA 1
ATOM 739 C C . GLN A 1 97 ? 14.052 -2.408 5.290 1.00 85.94 97 GLN A C 1
ATOM 741 O O . GLN A 1 97 ? 13.718 -1.233 5.114 1.00 85.94 97 GLN A O 1
ATOM 746 N N . ASP A 1 98 ? 15.274 -2.855 4.998 1.00 83.38 98 ASP A N 1
ATOM 747 C CA . ASP A 1 98 ? 16.400 -1.998 4.598 1.00 83.38 98 ASP A CA 1
ATOM 748 C C . ASP A 1 98 ? 16.053 -1.031 3.450 1.00 83.38 98 ASP A C 1
ATOM 750 O O . ASP A 1 98 ? 16.410 0.147 3.493 1.00 83.38 98 ASP A O 1
ATOM 754 N N . ALA A 1 99 ? 15.260 -1.487 2.473 1.00 81.06 99 ALA A N 1
ATOM 755 C CA . ALA A 1 99 ? 14.817 -0.686 1.327 1.00 81.06 99 ALA A CA 1
ATOM 756 C C . ALA A 1 99 ? 13.992 0.565 1.704 1.00 81.06 99 ALA A C 1
ATOM 758 O O . ALA A 1 99 ? 13.884 1.497 0.909 1.00 81.06 99 ALA A O 1
ATOM 759 N N . PHE A 1 100 ? 13.412 0.607 2.907 1.00 87.38 100 PHE A N 1
ATOM 760 C CA . PHE A 1 100 ? 12.592 1.719 3.399 1.00 87.38 100 PHE A CA 1
ATOM 761 C C . PHE A 1 100 ? 13.266 2.512 4.529 1.00 87.38 100 PHE A C 1
ATOM 763 O O . PHE A 1 100 ? 12.658 3.425 5.091 1.00 87.38 100 PHE A O 1
ATOM 770 N N . GLN A 1 101 ? 14.511 2.179 4.888 1.00 86.94 101 GLN A N 1
ATOM 771 C CA . GLN A 1 101 ? 15.198 2.796 6.026 1.00 86.94 101 GLN A CA 1
ATOM 772 C C . GLN A 1 101 ? 15.847 4.147 5.705 1.00 86.94 101 GLN A C 1
ATOM 774 O O . GLN A 1 101 ? 16.074 4.929 6.634 1.00 86.94 101 GLN A O 1
ATOM 779 N N . SER A 1 102 ? 16.126 4.449 4.433 1.00 86.25 102 SER A N 1
ATOM 780 C CA . SER A 1 102 ? 16.762 5.714 4.050 1.00 86.25 102 SER A CA 1
ATOM 781 C C . SER A 1 102 ? 15.865 6.920 4.349 1.00 86.25 102 SER A C 1
ATOM 783 O O . SER A 1 102 ? 14.641 6.864 4.217 1.00 86.25 102 SER A O 1
ATOM 785 N N . GLU A 1 103 ? 16.475 8.045 4.732 1.00 87.88 103 GLU A N 1
ATOM 786 C CA . GLU A 1 103 ? 15.741 9.286 5.017 1.00 87.88 103 GLU A CA 1
ATOM 787 C C . GLU A 1 103 ? 14.987 9.799 3.781 1.00 87.88 103 GLU A C 1
ATOM 789 O O . GLU A 1 103 ? 13.846 10.243 3.890 1.00 87.88 103 GLU A O 1
ATOM 794 N N . ALA A 1 104 ? 15.581 9.679 2.588 1.00 82.56 104 ALA A N 1
ATOM 795 C CA . ALA A 1 104 ? 14.927 10.046 1.332 1.00 82.56 104 ALA A CA 1
ATOM 796 C C . ALA A 1 104 ? 13.639 9.236 1.100 1.00 82.56 104 ALA A C 1
ATOM 798 O O . ALA A 1 104 ? 12.598 9.813 0.781 1.00 82.56 104 ALA A O 1
ATOM 799 N N . MET A 1 105 ? 13.680 7.918 1.327 1.00 84.12 105 MET A N 1
ATOM 800 C CA . MET A 1 105 ? 12.506 7.057 1.184 1.00 84.12 105 MET A CA 1
ATOM 801 C C . MET A 1 105 ? 11.459 7.348 2.264 1.00 84.12 105 MET A C 1
ATOM 803 O O . MET A 1 105 ? 10.278 7.477 1.952 1.00 84.12 105 MET A O 1
ATOM 807 N N . LYS A 1 106 ? 11.867 7.525 3.526 1.00 89.38 106 LYS A N 1
ATOM 808 C CA . LYS A 1 106 ? 10.950 7.895 4.618 1.00 89.38 106 LYS A CA 1
ATOM 809 C C . LYS A 1 106 ? 10.227 9.209 4.334 1.00 89.38 106 LYS A C 1
ATOM 811 O O . LYS A 1 106 ? 9.013 9.279 4.519 1.00 89.38 106 LYS A O 1
ATOM 816 N N . ASN A 1 107 ? 10.944 10.215 3.833 1.00 87.94 107 ASN A N 1
ATOM 817 C CA . ASN A 1 107 ? 10.358 11.494 3.435 1.00 87.94 107 ASN A CA 1
ATOM 818 C C . ASN A 1 107 ? 9.367 11.323 2.281 1.00 87.94 107 ASN A C 1
ATOM 820 O O . ASN A 1 107 ? 8.251 11.829 2.360 1.00 87.94 107 ASN A O 1
ATOM 824 N N . TYR A 1 108 ? 9.730 10.555 1.252 1.00 83.81 108 TYR A N 1
ATOM 825 C CA . TYR A 1 108 ? 8.839 10.257 0.134 1.00 83.81 108 TYR A CA 1
ATOM 826 C C . TYR A 1 108 ? 7.541 9.564 0.589 1.00 83.81 108 TYR A C 1
ATOM 828 O O . TYR A 1 108 ? 6.442 10.015 0.256 1.00 83.81 108 TYR A O 1
ATOM 836 N N . LEU A 1 109 ? 7.649 8.516 1.412 1.00 89.44 109 LEU A N 1
ATOM 837 C CA . LEU A 1 109 ? 6.503 7.787 1.965 1.00 89.44 109 LEU A CA 1
ATOM 838 C C . LEU A 1 109 ? 5.631 8.676 2.867 1.00 89.44 109 LEU A C 1
ATOM 840 O O . LEU A 1 109 ? 4.403 8.627 2.785 1.00 89.44 109 LEU A O 1
ATOM 844 N N . ALA A 1 110 ? 6.241 9.525 3.696 1.00 90.69 110 ALA A N 1
ATOM 845 C CA . ALA A 1 110 ? 5.515 10.475 4.534 1.00 90.69 110 ALA A CA 1
ATOM 846 C C . ALA A 1 110 ? 4.764 11.528 3.701 1.00 90.69 110 ALA A C 1
ATOM 848 O O . ALA A 1 110 ? 3.605 11.826 3.994 1.00 90.69 110 ALA A O 1
ATOM 849 N N . THR A 1 111 ? 5.377 12.051 2.633 1.00 84.62 111 THR A N 1
ATOM 850 C CA . THR A 1 111 ? 4.712 12.974 1.700 1.00 84.62 111 THR A CA 1
ATOM 851 C C . THR A 1 111 ? 3.534 12.297 0.998 1.00 84.62 111 THR A C 1
ATOM 853 O O . THR A 1 111 ? 2.472 12.909 0.879 1.00 84.62 111 THR A O 1
ATOM 856 N N . LEU A 1 112 ? 3.663 11.025 0.599 1.00 85.12 112 LEU A N 1
ATOM 857 C CA . LEU A 1 112 ? 2.533 10.253 0.072 1.00 85.12 112 LEU A CA 1
ATOM 858 C C . LEU A 1 112 ? 1.400 10.126 1.103 1.00 85.12 112 LEU A C 1
ATOM 860 O O . LEU A 1 112 ? 0.246 10.373 0.759 1.00 85.12 112 LEU A O 1
ATOM 864 N N . LEU A 1 113 ? 1.700 9.804 2.366 1.00 87.88 113 LEU A N 1
ATOM 865 C CA . LEU A 1 113 ? 0.677 9.717 3.418 1.00 87.88 113 LEU A CA 1
ATOM 866 C C . LEU A 1 113 ? -0.062 11.042 3.652 1.00 87.88 113 LEU A C 1
ATOM 868 O O . LEU A 1 113 ? -1.273 11.010 3.855 1.00 87.88 113 LEU A O 1
ATOM 872 N N . ASP A 1 114 ? 0.627 12.189 3.607 1.00 84.50 114 ASP A N 1
ATOM 873 C CA . ASP A 1 114 ? -0.013 13.505 3.789 1.00 84.50 114 ASP A CA 1
ATOM 874 C C . ASP A 1 114 ? -0.915 13.875 2.599 1.00 84.50 114 ASP A C 1
ATOM 876 O O . ASP A 1 114 ? -1.923 14.558 2.761 1.00 84.50 114 ASP A O 1
ATOM 880 N N . ILE A 1 115 ? -0.589 13.420 1.391 1.00 81.69 115 ILE A N 1
ATOM 881 C CA . ILE A 1 115 ? -1.363 13.742 0.185 1.00 81.69 115 ILE A CA 1
ATOM 882 C C . ILE A 1 115 ? -2.641 12.902 0.075 1.00 81.69 115 ILE A C 1
ATOM 884 O O . ILE A 1 115 ? -3.663 13.388 -0.419 1.00 81.69 115 ILE A O 1
ATOM 888 N N . TYR A 1 116 ? -2.596 11.646 0.513 1.00 84.31 116 TYR A N 1
ATOM 889 C CA . TYR A 1 116 ? -3.744 10.748 0.444 1.00 84.31 116 TYR A CA 1
ATOM 890 C C . TYR A 1 116 ? -4.827 11.101 1.470 1.00 84.31 116 TYR A C 1
ATOM 892 O O . TYR A 1 116 ? -4.608 11.832 2.437 1.00 84.31 116 TYR A O 1
ATOM 900 N N . LEU A 1 117 ? -6.033 10.559 1.256 1.00 84.75 117 LEU A N 1
ATOM 901 C CA . LEU A 1 117 ? -7.103 10.665 2.244 1.00 84.75 117 LEU A CA 1
ATOM 902 C C . LEU A 1 117 ? -6.642 10.083 3.588 1.00 84.75 117 LEU A C 1
ATOM 904 O O . LEU A 1 117 ? -6.020 9.010 3.591 1.00 84.75 117 LEU A O 1
ATOM 908 N N . PRO A 1 118 ? -6.960 10.752 4.714 1.00 86.31 118 PRO A N 1
ATOM 909 C CA . PRO A 1 118 ? -6.736 10.190 6.033 1.00 86.31 118 PRO A CA 1
ATOM 910 C C . PRO A 1 118 ? -7.427 8.838 6.166 1.00 86.31 118 PRO A C 1
ATOM 912 O O . PRO A 1 118 ? -8.406 8.539 5.477 1.00 86.31 118 PRO A O 1
ATOM 915 N N . LEU A 1 119 ? -6.920 8.023 7.077 1.00 90.38 119 LEU A N 1
ATOM 916 C CA . LEU A 1 119 ? -7.438 6.685 7.293 1.00 90.38 119 LEU A CA 1
ATOM 917 C C . LEU A 1 119 ? -8.820 6.763 7.945 1.00 90.38 119 LEU A C 1
ATOM 919 O O . LEU A 1 119 ? -8.979 7.378 8.997 1.00 90.38 119 LEU A O 1
ATOM 923 N N . ALA A 1 120 ? -9.831 6.154 7.331 1.00 91.56 120 ALA A N 1
ATOM 924 C CA . ALA A 1 120 ? -11.159 6.105 7.930 1.00 91.56 120 ALA A CA 1
ATOM 925 C C . ALA A 1 120 ? -11.163 5.157 9.143 1.00 91.56 120 ALA A C 1
ATOM 927 O O . ALA A 1 120 ? -10.697 4.015 9.057 1.00 91.56 120 ALA A O 1
ATOM 928 N N . GLU A 1 121 ? -11.719 5.606 10.270 1.00 93.94 121 GLU A N 1
ATOM 929 C CA . GLU A 1 121 ? -11.895 4.768 11.462 1.00 93.94 121 GLU A CA 1
ATOM 930 C C . GLU A 1 121 ? -12.714 3.515 11.113 1.00 93.94 121 GLU A C 1
ATOM 932 O O . GLU A 1 121 ? -13.743 3.584 10.439 1.00 93.94 121 GLU A O 1
ATOM 937 N N . GLY A 1 122 ? -12.255 2.358 11.586 1.00 93.56 122 GLY A N 1
ATOM 938 C CA . GLY A 1 122 ? -12.876 1.057 11.345 1.00 93.56 122 GLY A CA 1
ATOM 939 C C . GLY A 1 122 ? -12.438 0.362 10.054 1.00 93.56 122 GLY A C 1
ATOM 940 O O . GLY A 1 122 ? -12.905 -0.746 9.798 1.00 93.56 122 GLY A O 1
ATOM 941 N N . THR A 1 123 ? -11.548 0.961 9.257 1.00 93.44 123 THR A N 1
ATOM 942 C CA . THR A 1 123 ? -11.125 0.406 7.958 1.00 93.44 123 THR A CA 1
ATOM 943 C C . THR A 1 123 ? -9.677 -0.080 7.956 1.00 93.44 123 THR A C 1
ATOM 945 O O . THR A 1 123 ? -8.882 0.286 8.816 1.00 93.44 123 THR A O 1
ATOM 948 N N . VAL A 1 124 ? -9.335 -0.928 6.986 1.00 94.81 124 VAL A N 1
ATOM 949 C CA . VAL A 1 124 ? -7.954 -1.264 6.618 1.00 94.81 124 VAL A CA 1
ATOM 950 C C . VAL A 1 124 ? -7.825 -0.966 5.135 1.00 94.81 124 VAL A C 1
ATOM 952 O O . VAL A 1 124 ? -8.655 -1.419 4.346 1.00 94.81 124 VAL A O 1
ATOM 955 N N . ASP A 1 125 ? -6.809 -0.207 4.749 1.00 94.25 125 ASP A N 1
ATOM 956 C CA . ASP A 1 125 ? -6.587 0.138 3.351 1.00 94.25 125 ASP A CA 1
ATOM 957 C C . ASP A 1 125 ? -5.097 0.185 3.002 1.00 94.25 125 ASP A C 1
ATOM 959 O O . ASP A 1 125 ? -4.225 -0.135 3.816 1.00 94.25 125 ASP A O 1
ATOM 963 N N . VAL A 1 126 ? -4.820 0.526 1.745 1.00 94.75 126 VAL A N 1
ATOM 964 C CA . VAL A 1 126 ? -3.469 0.625 1.210 1.00 94.75 126 VAL A CA 1
ATOM 965 C C . VAL A 1 126 ? -3.310 1.904 0.405 1.00 94.75 126 VAL A C 1
ATOM 967 O O . VAL A 1 126 ? -4.205 2.299 -0.340 1.00 94.75 126 VAL A O 1
ATOM 970 N N . VAL A 1 127 ? -2.139 2.522 0.516 1.00 91.75 127 VAL A N 1
ATOM 971 C CA . VAL A 1 127 ? -1.708 3.604 -0.374 1.00 91.75 127 VAL A CA 1
ATOM 972 C C . VAL A 1 127 ? -0.685 3.032 -1.353 1.00 91.75 127 VAL A C 1
ATOM 974 O O . VAL A 1 127 ? 0.336 2.510 -0.895 1.00 91.75 127 VAL A O 1
ATOM 977 N N . PRO A 1 128 ? -0.919 3.088 -2.675 1.00 89.50 128 PRO A N 1
ATOM 978 C CA . PRO A 1 128 ? 0.055 2.608 -3.646 1.00 89.50 128 PRO A CA 1
ATOM 979 C C . PRO A 1 128 ? 1.323 3.468 -3.603 1.00 89.50 128 PRO A C 1
ATOM 981 O O . PRO A 1 128 ? 1.254 4.695 -3.558 1.00 89.50 128 PRO A O 1
ATOM 984 N N . VAL A 1 129 ? 2.480 2.807 -3.631 1.00 87.50 129 VAL A N 1
ATOM 985 C CA . VAL A 1 129 ? 3.798 3.454 -3.720 1.00 87.50 129 VAL A CA 1
ATOM 986 C C . VAL A 1 129 ? 4.368 3.256 -5.120 1.00 87.50 129 VAL A C 1
ATOM 988 O O . VAL A 1 129 ? 4.708 4.223 -5.795 1.00 87.50 129 VAL A O 1
ATOM 991 N N . THR A 1 130 ? 4.458 2.002 -5.574 1.00 84.50 130 THR A N 1
ATOM 992 C CA . THR A 1 130 ? 4.876 1.680 -6.942 1.00 84.50 130 THR A CA 1
ATOM 993 C C . THR A 1 130 ? 4.339 0.319 -7.396 1.00 84.50 130 THR A C 1
ATOM 995 O O . THR A 1 130 ? 4.056 -0.555 -6.572 1.00 84.50 130 THR A O 1
ATOM 998 N N . ALA A 1 131 ? 4.235 0.129 -8.709 1.00 87.00 131 ALA A N 1
ATOM 999 C CA . ALA A 1 131 ? 3.971 -1.148 -9.353 1.00 87.00 131 ALA A CA 1
ATOM 1000 C C . ALA A 1 131 ? 4.886 -1.287 -10.579 1.00 87.00 131 ALA A C 1
ATOM 1002 O O . ALA A 1 131 ? 4.962 -0.367 -11.395 1.00 87.00 131 ALA A O 1
ATOM 1003 N N . ALA A 1 132 ? 5.600 -2.406 -10.713 1.00 85.75 132 ALA A N 1
ATOM 1004 C CA . ALA A 1 132 ? 6.524 -2.614 -11.829 1.00 85.75 132 ALA A CA 1
ATOM 1005 C C . ALA A 1 132 ? 6.701 -4.094 -12.179 1.00 85.75 132 ALA A C 1
ATOM 1007 O O . ALA A 1 132 ? 6.821 -4.945 -11.294 1.00 85.75 132 ALA A O 1
ATOM 1008 N N . TYR A 1 133 ? 6.747 -4.400 -13.477 1.00 85.56 133 TYR A N 1
ATOM 1009 C CA . TYR A 1 133 ? 7.133 -5.732 -13.931 1.00 85.56 133 TYR A CA 1
ATOM 1010 C C . TYR A 1 133 ? 8.604 -5.988 -13.660 1.00 85.56 133 TYR A C 1
ATOM 1012 O O . TYR A 1 133 ? 9.455 -5.110 -13.775 1.00 85.56 133 TYR A O 1
ATOM 1020 N N . GLN A 1 134 ? 8.884 -7.234 -13.329 1.00 84.88 134 GLN A N 1
ATOM 1021 C CA . GLN A 1 134 ? 10.209 -7.720 -13.014 1.00 84.88 134 GLN A CA 1
ATOM 1022 C C . GLN A 1 134 ? 10.717 -8.554 -14.197 1.00 84.88 134 GLN A C 1
ATOM 1024 O O . GLN A 1 134 ? 9.943 -8.903 -15.087 1.00 84.88 134 GLN A O 1
ATOM 1029 N N . GLU A 1 135 ? 12.006 -8.898 -14.230 1.00 83.75 135 GLU A N 1
ATOM 1030 C CA . GLU A 1 135 ? 12.609 -9.572 -15.397 1.00 83.75 135 GLU A CA 1
ATOM 1031 C C . GLU A 1 135 ? 11.930 -10.899 -15.779 1.00 83.75 135 GLU A C 1
ATOM 1033 O O . GLU A 1 135 ? 11.854 -11.258 -16.951 1.00 83.75 135 GLU A O 1
ATOM 1038 N N . ASP A 1 136 ? 11.398 -11.625 -14.793 1.00 84.62 136 ASP A N 1
ATOM 1039 C CA . ASP A 1 136 ? 10.645 -12.870 -14.999 1.00 84.62 136 ASP A CA 1
ATOM 1040 C C . ASP A 1 136 ? 9.160 -12.646 -15.349 1.00 84.62 136 ASP A C 1
ATOM 1042 O O . ASP A 1 136 ? 8.391 -13.598 -15.484 1.00 84.62 136 ASP A O 1
ATOM 1046 N N . GLY A 1 137 ? 8.749 -11.390 -15.517 1.00 86.06 137 GLY A N 1
ATOM 1047 C CA . GLY A 1 137 ? 7.393 -10.975 -15.855 1.00 86.06 137 GLY A CA 1
ATOM 1048 C C . GLY A 1 137 ? 6.411 -10.976 -14.684 1.00 86.06 137 GLY A C 1
ATOM 1049 O O . GLY A 1 137 ? 5.244 -10.658 -14.894 1.00 86.06 137 GLY A O 1
ATOM 1050 N N . SER A 1 138 ? 6.844 -11.323 -13.468 1.00 90.25 138 SER A N 1
ATOM 1051 C CA . SER A 1 138 ? 6.029 -11.117 -12.264 1.00 90.25 138 SER A CA 1
ATOM 1052 C C . SER A 1 138 ? 5.922 -9.624 -11.936 1.00 90.25 138 SER A C 1
ATOM 1054 O O . SER A 1 138 ? 6.826 -8.849 -12.249 1.00 90.25 138 SER A O 1
ATOM 1056 N N . LEU A 1 139 ? 4.836 -9.210 -11.291 1.00 90.50 139 LEU A N 1
ATOM 1057 C CA . LEU A 1 139 ? 4.589 -7.818 -10.918 1.00 90.50 139 LEU A CA 1
ATOM 1058 C C . LEU A 1 139 ? 4.989 -7.584 -9.456 1.00 90.50 139 LEU A C 1
ATOM 1060 O O . LEU A 1 139 ? 4.491 -8.266 -8.562 1.00 90.50 139 LEU A O 1
ATOM 1064 N N . LEU A 1 140 ? 5.865 -6.611 -9.208 1.00 90.19 140 LEU A N 1
ATOM 1065 C CA . LEU A 1 140 ? 6.103 -6.070 -7.872 1.00 90.19 140 LEU A CA 1
ATOM 1066 C C . LEU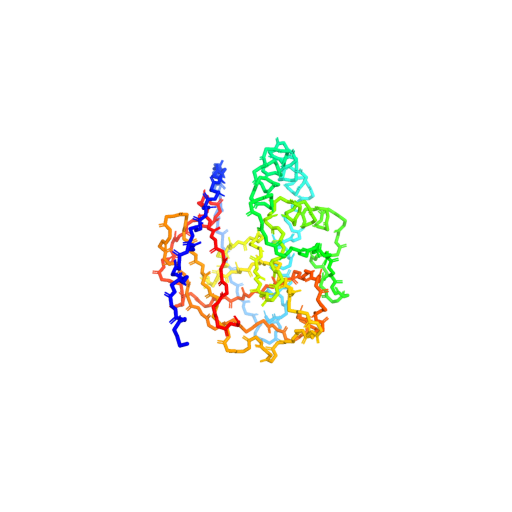 A 1 140 ? 5.037 -5.023 -7.578 1.00 90.19 140 LEU A C 1
ATOM 1068 O O . LEU A 1 140 ? 4.915 -4.067 -8.340 1.00 90.19 140 LEU A O 1
ATOM 1072 N N . ALA A 1 141 ? 4.316 -5.164 -6.473 1.00 91.06 141 ALA A N 1
ATOM 1073 C CA . ALA A 1 141 ? 3.404 -4.146 -5.968 1.00 91.06 141 ALA A CA 1
ATOM 1074 C C . ALA A 1 141 ? 3.859 -3.701 -4.576 1.00 91.06 141 ALA A C 1
ATOM 1076 O O . ALA A 1 141 ? 3.913 -4.506 -3.649 1.00 91.06 141 ALA A O 1
ATOM 1077 N N . VAL A 1 142 ? 4.170 -2.416 -4.431 1.00 91.69 142 VAL A N 1
ATOM 1078 C CA . VAL A 1 142 ? 4.647 -1.803 -3.186 1.00 91.69 142 VAL A CA 1
ATOM 1079 C C . VAL A 1 142 ? 3.601 -0.818 -2.707 1.00 91.69 142 VAL A C 1
ATOM 1081 O O . VAL A 1 142 ? 3.082 -0.014 -3.487 1.00 91.69 142 VAL A O 1
ATOM 1084 N N . MET A 1 143 ? 3.281 -0.878 -1.423 1.00 94.19 143 MET A N 1
ATOM 1085 C CA . MET A 1 143 ? 2.205 -0.087 -0.841 1.00 94.19 143 MET A CA 1
ATOM 1086 C C . MET A 1 143 ? 2.431 0.175 0.640 1.00 94.19 143 MET A C 1
ATOM 1088 O O . MET A 1 143 ? 3.180 -0.543 1.296 1.00 94.19 143 MET A O 1
ATOM 1092 N N . MET A 1 144 ? 1.745 1.178 1.179 1.00 95.62 144 MET A N 1
ATOM 1093 C CA . MET A 1 144 ? 1.641 1.388 2.619 1.00 95.62 144 MET A CA 1
ATOM 1094 C C . MET A 1 144 ? 0.320 0.814 3.112 1.00 95.62 144 MET A C 1
ATOM 1096 O O . MET A 1 144 ? -0.733 1.350 2.783 1.00 95.62 144 MET A O 1
ATOM 1100 N N . LEU A 1 145 ? 0.377 -0.262 3.893 1.00 97.44 145 LEU A N 1
ATOM 1101 C CA . LEU A 1 145 ? -0.772 -0.840 4.586 1.00 97.44 145 LEU A CA 1
ATOM 1102 C C . LEU A 1 145 ? -1.109 0.006 5.812 1.00 97.44 145 LEU A C 1
ATOM 1104 O O . LEU A 1 145 ? -0.223 0.256 6.627 1.00 97.44 145 LEU A O 1
ATOM 1108 N N . ARG A 1 146 ? -2.369 0.419 5.966 1.00 97.19 146 ARG A N 1
ATOM 1109 C CA . ARG A 1 146 ? -2.818 1.273 7.074 1.00 97.19 146 ARG A CA 1
ATOM 1110 C C . ARG A 1 146 ? -3.904 0.586 7.892 1.00 97.19 146 ARG A C 1
ATOM 1112 O O . ARG A 1 146 ? -4.854 0.038 7.333 1.00 97.19 146 ARG A O 1
ATOM 1119 N N . ASN A 1 147 ? -3.779 0.631 9.218 1.00 96.94 147 ASN A N 1
ATOM 1120 C CA . ASN A 1 147 ? -4.750 0.026 10.131 1.00 96.94 147 ASN A CA 1
ATOM 1121 C C . ASN A 1 147 ? -5.601 1.082 10.844 1.00 96.94 147 ASN A C 1
ATOM 1123 O O . ASN A 1 147 ? -5.139 1.762 11.755 1.00 96.94 147 ASN A O 1
ATOM 1127 N N . GLY A 1 148 ? -6.862 1.208 10.445 1.00 95.50 148 GLY A N 1
ATOM 1128 C CA . GLY A 1 148 ? -7.828 2.124 11.044 1.00 95.50 148 GLY A CA 1
ATOM 1129 C C . GLY A 1 148 ? -8.778 1.454 12.029 1.00 95.50 148 GLY A C 1
ATOM 1130 O O . GLY A 1 148 ? -9.655 2.134 12.559 1.00 95.50 148 GLY A O 1
ATOM 1131 N N . LYS A 1 149 ? -8.654 0.143 12.279 1.00 94.75 149 LYS A N 1
ATOM 1132 C CA . LYS A 1 149 ? -9.539 -0.587 13.195 1.00 94.75 149 LYS A CA 1
ATOM 1133 C C . LYS A 1 149 ? -9.184 -0.243 14.648 1.00 94.75 149 LYS A C 1
ATOM 1135 O O . LYS A 1 149 ? -8.058 -0.527 15.058 1.00 94.75 149 LYS A O 1
ATOM 1140 N N . PRO A 1 150 ? -10.102 0.360 15.430 1.00 92.06 150 PRO A N 1
ATOM 1141 C CA . PRO A 1 150 ? -9.850 0.670 16.836 1.00 92.06 150 PRO A CA 1
ATOM 1142 C C . PRO A 1 150 ? -9.534 -0.588 17.644 1.00 92.06 150 PRO A C 1
ATOM 1144 O O . PRO A 1 150 ? -10.137 -1.639 17.414 1.00 92.06 150 PRO A O 1
ATOM 1147 N N . ASP A 1 151 ? -8.582 -0.472 18.571 1.00 90.12 151 ASP A N 1
ATOM 1148 C CA . ASP A 1 151 ? -8.207 -1.513 19.539 1.00 90.12 151 ASP A CA 1
ATOM 1149 C C . ASP A 1 151 ? -7.855 -2.877 18.911 1.00 90.12 151 ASP A C 1
ATOM 1151 O O . ASP A 1 151 ? -7.911 -3.917 19.566 1.00 90.12 151 ASP A O 1
ATOM 1155 N N . THR A 1 152 ? -7.493 -2.882 17.626 1.00 93.00 152 THR A N 1
ATOM 1156 C CA . THR A 1 152 ? -7.201 -4.091 16.855 1.00 93.00 152 THR A CA 1
ATOM 1157 C C . THR A 1 152 ? -5.771 -4.032 16.349 1.00 93.00 152 THR A C 1
ATOM 1159 O O . THR A 1 152 ? -5.410 -3.126 15.599 1.00 93.00 152 THR A O 1
ATOM 1162 N N . VAL A 1 153 ? -4.963 -5.025 16.719 1.00 95.38 153 VAL A N 1
ATOM 1163 C CA . VAL A 1 153 ? -3.629 -5.221 16.144 1.00 95.38 153 VAL A CA 1
ATOM 1164 C C . VAL A 1 153 ? -3.769 -6.068 14.892 1.00 95.38 153 VAL A C 1
ATOM 1166 O O . VAL A 1 153 ? -4.190 -7.222 14.963 1.00 95.38 153 VAL A O 1
ATOM 1169 N N . LEU A 1 154 ? -3.406 -5.504 13.745 1.00 95.12 154 LEU A N 1
ATOM 1170 C CA . LEU A 1 154 ? -3.447 -6.227 12.483 1.00 95.12 154 LEU A CA 1
ATOM 1171 C C . LEU A 1 154 ? -2.179 -7.077 12.322 1.00 95.12 154 LEU A C 1
ATOM 1173 O O . LEU A 1 154 ? -1.068 -6.620 12.597 1.00 95.12 154 LEU A O 1
ATOM 1177 N N . THR A 1 155 ? -2.360 -8.317 11.869 1.00 95.38 155 THR A N 1
ATOM 1178 C CA . THR A 1 155 ? -1.288 -9.277 11.568 1.00 95.38 155 THR A CA 1
ATOM 1179 C C . THR A 1 155 ? -1.529 -9.908 10.196 1.00 95.38 155 THR A C 1
ATOM 1181 O O . THR A 1 155 ? -2.632 -9.816 9.657 1.00 95.38 155 THR A O 1
ATOM 1184 N N . SER A 1 156 ? -0.529 -10.592 9.632 1.00 93.38 156 SER A N 1
ATOM 1185 C CA . SER A 1 156 ? -0.689 -11.299 8.347 1.00 93.38 156 SER A CA 1
ATOM 1186 C C . SER A 1 156 ? -1.827 -12.340 8.371 1.00 93.38 156 SER A C 1
ATOM 1188 O O . SER A 1 156 ? -2.546 -12.490 7.386 1.00 93.38 156 SER A O 1
ATOM 1190 N N . ALA A 1 157 ? -2.093 -12.982 9.517 1.00 91.06 157 ALA A N 1
ATOM 1191 C CA . ALA A 1 157 ? -3.195 -13.939 9.651 1.00 91.06 157 ALA A CA 1
ATOM 1192 C C . ALA A 1 157 ? -4.580 -13.290 9.463 1.00 91.06 157 ALA A C 1
ATOM 1194 O O . ALA A 1 157 ? -5.433 -13.850 8.775 1.00 91.06 157 ALA A O 1
ATOM 1195 N N . GLU A 1 158 ? -4.785 -12.089 10.008 1.00 90.69 158 GLU A N 1
ATOM 1196 C CA . GLU A 1 158 ? -6.037 -11.329 9.854 1.00 90.69 158 GLU A CA 1
ATOM 1197 C C . GLU A 1 158 ? -6.267 -10.882 8.400 1.00 90.69 158 GLU A C 1
ATOM 1199 O O . GLU A 1 158 ? -7.400 -10.697 7.959 1.00 90.69 158 GLU A O 1
ATOM 1204 N N . LEU A 1 159 ? -5.185 -10.736 7.633 1.00 91.94 159 LEU A N 1
ATOM 1205 C CA . LEU A 1 159 ? -5.208 -10.320 6.232 1.00 91.94 159 LEU A CA 1
ATOM 1206 C C . LEU A 1 159 ? -5.462 -11.482 5.262 1.00 91.94 159 LEU A C 1
ATOM 1208 O O . LEU A 1 159 ? -5.815 -11.238 4.115 1.00 91.94 159 LEU A O 1
ATOM 1212 N N . ALA A 1 160 ? -5.359 -12.739 5.706 1.00 85.94 160 ALA A N 1
ATOM 1213 C CA . ALA A 1 160 ? -5.378 -13.913 4.828 1.00 85.94 160 ALA A CA 1
ATOM 1214 C C . ALA A 1 160 ? -6.672 -14.095 4.006 1.00 85.94 160 ALA A C 1
ATOM 1216 O O . ALA A 1 160 ? -6.669 -14.792 2.991 1.00 85.94 160 ALA A O 1
ATOM 1217 N N . SER A 1 161 ? -7.786 -13.493 4.438 1.00 85.38 161 SER A N 1
ATOM 1218 C CA . SER A 1 161 ? -9.075 -13.538 3.727 1.00 85.38 161 SER A CA 1
ATOM 1219 C C . SER A 1 161 ? -9.308 -12.351 2.784 1.00 85.38 161 SER A C 1
ATOM 1221 O O . SER A 1 161 ? -10.284 -12.337 2.029 1.00 85.38 161 SER A O 1
ATOM 1223 N N . VAL A 1 162 ? -8.410 -11.366 2.808 1.00 94.12 162 VAL A N 1
ATOM 1224 C CA . VAL A 1 162 ? -8.502 -10.142 2.018 1.00 94.12 162 VAL A CA 1
ATOM 1225 C C . VAL A 1 162 ? -8.048 -10.407 0.595 1.00 94.12 162 VAL A C 1
ATOM 1227 O O . VAL A 1 162 ? -7.151 -11.209 0.342 1.00 94.12 162 VAL A O 1
ATOM 1230 N N . LYS A 1 163 ? -8.634 -9.684 -0.352 1.00 95.38 163 LYS A N 1
ATOM 1231 C CA . LYS A 1 163 ? -8.142 -9.607 -1.724 1.00 95.38 163 LYS A CA 1
ATOM 1232 C C . LYS A 1 163 ? -7.528 -8.250 -2.007 1.00 95.38 163 LYS A C 1
ATOM 1234 O O . LYS A 1 163 ? -8.132 -7.226 -1.694 1.00 95.38 163 LYS A O 1
ATOM 1239 N N . LEU A 1 164 ? -6.378 -8.257 -2.668 1.00 96.38 164 LEU A N 1
ATOM 1240 C CA . LEU A 1 164 ? -5.794 -7.084 -3.297 1.00 96.38 164 LEU A CA 1
ATOM 1241 C C . LEU A 1 164 ? -6.330 -6.983 -4.721 1.00 96.38 164 LEU A C 1
ATOM 1243 O O . LEU A 1 164 ? -6.240 -7.933 -5.499 1.00 96.38 164 LEU A O 1
ATOM 1247 N N . THR A 1 165 ? -6.860 -5.815 -5.067 1.00 95.50 165 THR A N 1
ATOM 1248 C CA . THR A 1 165 ? -7.199 -5.468 -6.447 1.00 95.50 165 THR A CA 1
ATOM 1249 C C . THR A 1 165 ? -6.353 -4.288 -6.894 1.00 95.50 165 THR A C 1
ATOM 1251 O O . THR A 1 165 ? -6.292 -3.278 -6.190 1.00 95.50 165 THR A O 1
ATOM 1254 N N . ILE A 1 166 ? -5.756 -4.399 -8.080 1.00 93.81 166 ILE A N 1
ATOM 1255 C CA . ILE A 1 166 ? -5.099 -3.283 -8.766 1.00 93.81 166 ILE A CA 1
ATOM 1256 C C . ILE A 1 166 ? -5.949 -2.914 -9.977 1.00 93.81 166 ILE A C 1
ATOM 1258 O O . ILE A 1 166 ? -6.289 -3.780 -10.788 1.00 93.81 166 ILE A O 1
ATOM 1262 N N . GLN A 1 167 ? -6.322 -1.643 -10.073 1.00 91.12 167 GLN A N 1
ATOM 1263 C CA . GLN A 1 167 ? -7.194 -1.112 -11.118 1.00 91.12 167 GLN A CA 1
ATOM 1264 C C . GLN A 1 167 ? -6.514 0.032 -11.855 1.00 91.12 167 GLN A C 1
ATOM 1266 O O . GLN A 1 167 ? -5.701 0.748 -11.273 1.00 91.12 167 GLN A O 1
ATOM 1271 N N . GLN A 1 168 ? -6.884 0.215 -13.115 1.00 85.31 168 GLN A N 1
ATOM 1272 C CA . GLN A 1 168 ? -6.552 1.414 -13.874 1.00 85.31 168 GLN A CA 1
ATOM 1273 C C . GLN A 1 168 ? -7.349 2.616 -13.353 1.00 85.31 168 GLN A C 1
ATOM 1275 O O . GLN A 1 168 ? -8.325 2.469 -12.611 1.00 85.31 168 GLN A O 1
ATOM 1280 N N . GLY A 1 169 ? -6.974 3.816 -13.796 1.00 71.19 169 GLY A N 1
ATOM 1281 C CA . GLY A 1 169 ? -7.694 5.048 -13.471 1.00 71.19 169 GLY A CA 1
ATOM 1282 C C . GLY A 1 169 ? -9.176 5.062 -13.877 1.00 71.19 169 GLY A C 1
ATOM 1283 O O . GLY A 1 169 ? -9.969 5.751 -13.236 1.00 71.19 169 GLY A O 1
ATOM 1284 N N . ASP A 1 170 ? -9.559 4.292 -14.898 1.00 76.88 170 ASP A N 1
ATOM 1285 C CA . ASP A 1 170 ? -10.942 4.153 -15.376 1.00 76.88 170 ASP A CA 1
ATOM 1286 C C . ASP A 1 170 ? -11.755 3.058 -14.647 1.00 76.88 170 ASP A C 1
ATOM 1288 O O . ASP A 1 170 ? -12.948 2.886 -14.907 1.00 76.88 170 ASP A O 1
ATOM 1292 N N . GLY A 1 171 ? -11.125 2.341 -13.708 1.00 77.94 171 GLY A N 1
ATOM 1293 C CA . GLY A 1 171 ? -11.735 1.278 -12.910 1.00 77.94 171 GLY A CA 1
ATOM 1294 C C . GLY A 1 171 ? -11.606 -0.133 -13.493 1.00 77.94 171 GLY A C 1
ATOM 1295 O O . GLY A 1 171 ? -12.050 -1.089 -12.848 1.00 77.94 171 GLY A O 1
ATOM 1296 N N . GLN A 1 172 ? -10.992 -0.319 -14.668 1.00 88.31 172 GLN A N 1
ATOM 1297 C CA . GLN A 1 172 ? -10.726 -1.658 -15.191 1.00 88.31 172 GLN A CA 1
ATOM 1298 C C . GLN A 1 172 ? -9.737 -2.404 -14.279 1.00 88.31 172 GLN A C 1
ATOM 1300 O O . GLN A 1 172 ? -8.667 -1.901 -13.937 1.00 88.31 172 GLN A O 1
ATOM 1305 N N . LYS A 1 173 ? -10.082 -3.635 -13.880 1.00 91.19 173 LYS A N 1
ATOM 1306 C CA . LYS A 1 173 ? -9.200 -4.484 -13.066 1.00 91.19 173 LYS A CA 1
ATOM 1307 C C . LYS A 1 173 ? -8.022 -4.994 -13.894 1.00 91.19 173 LYS A C 1
ATOM 1309 O O . LYS A 1 173 ? -8.220 -5.590 -14.950 1.00 91.19 173 LYS A O 1
ATOM 1314 N N . VAL A 1 174 ? -6.821 -4.807 -13.361 1.00 91.94 174 VAL A N 1
ATOM 1315 C CA . VAL A 1 174 ? -5.561 -5.337 -13.900 1.00 91.94 174 VAL A CA 1
ATOM 1316 C C . VAL A 1 174 ? -5.135 -6.587 -13.130 1.00 91.94 174 VAL A C 1
ATOM 1318 O O . VAL A 1 174 ? -4.624 -7.532 -13.723 1.00 91.94 174 VAL A O 1
ATOM 1321 N N . VAL A 1 175 ? -5.370 -6.604 -11.815 1.00 93.88 175 VAL A N 1
ATOM 1322 C CA . VAL A 1 175 ? -5.015 -7.710 -10.917 1.00 93.88 175 VAL A CA 1
ATOM 1323 C C . VAL A 1 175 ? -6.118 -7.919 -9.886 1.00 93.88 175 VAL A C 1
ATOM 1325 O O . VAL A 1 175 ? -6.643 -6.945 -9.345 1.00 93.88 175 VAL A O 1
ATOM 1328 N N . GLU A 1 176 ? -6.419 -9.177 -9.564 1.00 94.56 176 GLU A N 1
ATOM 1329 C CA . GLU A 1 176 ? -7.159 -9.564 -8.359 1.00 94.56 176 GLU A CA 1
ATOM 1330 C C . GLU A 1 176 ? -6.537 -10.831 -7.762 1.00 94.56 176 GLU A C 1
ATOM 1332 O O . GLU A 1 176 ? -6.607 -11.901 -8.364 1.00 94.56 176 GLU A O 1
ATOM 1337 N N . VAL A 1 177 ? -5.946 -10.718 -6.571 1.00 94.69 177 VAL A N 1
ATOM 1338 C CA . VAL A 1 177 ? -5.254 -11.825 -5.890 1.00 94.69 177 VAL A CA 1
ATOM 1339 C C . VAL A 1 177 ? -5.547 -11.837 -4.390 1.00 94.69 177 VAL A C 1
ATOM 1341 O O . VAL A 1 177 ? -5.908 -10.798 -3.833 1.00 94.69 177 VAL A O 1
ATOM 1344 N N . PRO A 1 178 ? -5.389 -12.982 -3.700 1.00 94.38 178 PRO A N 1
ATOM 1345 C CA . PRO A 1 178 ? -5.335 -12.999 -2.242 1.00 94.38 178 PRO A CA 1
ATOM 1346 C C . PRO A 1 178 ? -4.249 -12.046 -1.727 1.00 94.38 178 PRO A C 1
ATOM 1348 O O . PRO A 1 178 ? -3.126 -12.032 -2.230 1.00 94.38 178 PRO A O 1
ATOM 1351 N N . PHE A 1 179 ? -4.583 -11.243 -0.724 1.00 94.88 179 PHE A N 1
ATOM 1352 C CA . PHE A 1 179 ? -3.650 -10.337 -0.073 1.00 94.88 179 PHE A CA 1
ATOM 1353 C C . PHE A 1 179 ? -2.937 -11.081 1.055 1.00 94.88 179 PHE A C 1
ATOM 1355 O O . PHE A 1 179 ? -3.410 -11.140 2.186 1.00 94.88 179 PHE A O 1
ATOM 1362 N N . ALA A 1 180 ? -1.798 -11.681 0.719 1.00 91.12 180 ALA A N 1
ATOM 1363 C CA . ALA A 1 180 ? -0.996 -12.482 1.637 1.00 91.12 180 ALA A CA 1
ATOM 1364 C C . ALA A 1 180 ? 0.411 -11.878 1.809 1.00 91.12 180 ALA A C 1
ATOM 1366 O O . ALA A 1 180 ? 1.381 -12.443 1.301 1.00 91.12 180 ALA A O 1
ATOM 1367 N N . PRO A 1 181 ? 0.546 -10.711 2.470 1.00 92.38 181 PRO A N 1
ATOM 1368 C CA . PRO A 1 181 ? 1.859 -10.154 2.775 1.00 92.38 181 PRO A CA 1
ATOM 1369 C C . PRO A 1 181 ? 2.622 -11.048 3.760 1.00 92.38 181 PRO A C 1
ATOM 1371 O O . PRO A 1 181 ? 2.023 -11.707 4.620 1.00 92.38 181 PRO A O 1
ATOM 1374 N N . ALA A 1 182 ? 3.951 -11.034 3.655 1.00 91.31 182 ALA A N 1
ATOM 1375 C CA . ALA A 1 182 ? 4.821 -11.808 4.528 1.00 91.31 182 ALA A CA 1
ATOM 1376 C C . ALA A 1 182 ? 4.597 -11.423 6.011 1.00 91.31 182 ALA A C 1
ATOM 1378 O O . ALA A 1 182 ? 4.494 -10.229 6.319 1.00 91.31 182 ALA A O 1
ATOM 1379 N N . PRO A 1 183 ? 4.485 -12.392 6.942 1.00 93.75 183 PRO A N 1
ATOM 1380 C CA . PRO A 1 183 ? 4.274 -12.110 8.363 1.00 93.75 183 PRO A CA 1
ATOM 1381 C C . PRO A 1 183 ? 5.289 -11.138 8.966 1.00 93.75 183 PRO A C 1
ATOM 1383 O O . PRO A 1 183 ? 4.907 -10.270 9.749 1.00 93.75 183 PRO A O 1
ATOM 1386 N N . GLU A 1 184 ? 6.554 -11.258 8.577 1.00 92.38 184 GLU A N 1
ATOM 1387 C CA . GLU A 1 184 ? 7.653 -10.389 8.979 1.00 92.38 184 GLU A CA 1
ATOM 1388 C C . GLU A 1 184 ? 7.444 -8.941 8.526 1.00 92.38 184 GLU A C 1
ATOM 1390 O O . GLU A 1 184 ? 7.663 -8.030 9.315 1.00 92.38 184 GLU A O 1
ATOM 1395 N N . ASP A 1 185 ? 6.929 -8.711 7.317 1.00 91.62 185 ASP A N 1
ATOM 1396 C CA . ASP A 1 185 ? 6.704 -7.368 6.770 1.00 91.62 185 ASP A CA 1
ATOM 1397 C C . ASP A 1 185 ? 5.498 -6.661 7.389 1.00 91.62 185 ASP A C 1
ATOM 1399 O O . ASP A 1 185 ? 5.473 -5.433 7.488 1.00 91.62 185 ASP A O 1
ATOM 1403 N N . VAL A 1 186 ? 4.495 -7.422 7.836 1.00 95.25 186 VAL A N 1
ATOM 1404 C CA . VAL A 1 186 ? 3.357 -6.858 8.574 1.00 95.25 186 VAL A CA 1
ATOM 1405 C C . VAL A 1 186 ? 3.723 -6.635 10.037 1.00 95.25 186 VAL A C 1
ATOM 1407 O O . VAL A 1 186 ? 3.434 -5.571 10.585 1.00 95.25 186 VAL A O 1
ATOM 1410 N N . GLY A 1 187 ? 4.340 -7.624 10.688 1.00 94.12 187 GLY A N 1
ATOM 1411 C CA . GLY A 1 187 ? 4.557 -7.632 12.131 1.00 94.12 187 GLY A CA 1
ATOM 1412 C C . GLY A 1 187 ? 3.251 -7.439 12.913 1.00 94.12 187 GLY A C 1
ATOM 1413 O O . GLY A 1 187 ? 2.211 -8.012 12.586 1.00 94.12 187 GLY A O 1
ATOM 1414 N N . GLN A 1 188 ? 3.313 -6.611 13.957 1.00 95.75 188 GLN A N 1
ATOM 1415 C CA . GLN A 1 188 ? 2.140 -6.111 14.675 1.00 95.75 188 GLN A CA 1
ATOM 1416 C C . GLN A 1 188 ? 1.866 -4.677 14.225 1.00 95.75 188 GLN A C 1
ATOM 1418 O O . GLN A 1 188 ? 2.667 -3.784 14.506 1.00 95.75 188 GLN A O 1
ATOM 1423 N N . LEU A 1 189 ? 0.773 -4.450 13.498 1.00 97.00 189 LEU A N 1
ATOM 1424 C CA . LEU A 1 189 ? 0.405 -3.122 13.008 1.00 97.00 189 LEU A CA 1
ATOM 1425 C C . LEU A 1 189 ? -0.702 -2.529 13.884 1.00 97.00 189 LEU A C 1
ATOM 1427 O O . LEU A 1 189 ? -1.836 -3.014 13.878 1.00 97.00 189 LEU A O 1
ATOM 1431 N N . GLN A 1 190 ? -0.368 -1.496 14.654 1.00 97.31 190 GLN A N 1
ATOM 1432 C CA . GLN A 1 190 ? -1.293 -0.861 15.597 1.00 97.31 190 GLN A CA 1
ATOM 1433 C C . GLN A 1 190 ? -2.282 0.070 14.881 1.00 97.31 190 GLN A C 1
ATOM 1435 O O . GLN A 1 190 ? -2.065 0.476 13.738 1.00 97.31 190 GLN A O 1
ATOM 1440 N N . THR A 1 191 ? -3.376 0.428 15.553 1.00 96.38 191 THR A N 1
ATOM 1441 C CA . THR A 1 191 ? -4.322 1.432 15.049 1.00 96.38 191 THR A CA 1
ATOM 1442 C C . THR A 1 191 ? -3.607 2.762 14.782 1.00 96.38 191 THR A C 1
ATOM 1444 O O . THR A 1 191 ? -2.856 3.249 15.625 1.00 96.38 191 THR A O 1
ATOM 1447 N N . GLY A 1 192 ? -3.859 3.365 13.621 1.00 95.25 192 GLY A N 1
ATOM 1448 C CA . GLY A 1 192 ? -3.217 4.603 13.178 1.00 95.25 192 GLY A CA 1
ATOM 1449 C C . GLY A 1 192 ? -1.802 4.410 12.628 1.00 95.25 192 GLY A C 1
ATOM 1450 O O . GLY A 1 192 ? -1.159 5.390 12.266 1.00 95.25 192 GLY A O 1
ATOM 1451 N N . GLU A 1 193 ? -1.288 3.183 12.530 1.00 97.31 193 GLU A N 1
ATOM 1452 C CA . GLU A 1 193 ? -0.006 2.934 11.870 1.00 97.31 193 GLU A CA 1
ATOM 1453 C C . GLU A 1 193 ? -0.168 2.653 10.374 1.00 97.31 193 GLU A C 1
ATOM 1455 O O . GLU A 1 193 ? -1.133 2.026 9.926 1.00 97.31 193 GLU A O 1
ATOM 1460 N N . ALA A 1 194 ? 0.834 3.094 9.617 1.00 97.31 194 ALA A N 1
ATOM 1461 C CA . ALA A 1 194 ? 1.051 2.792 8.214 1.00 97.31 194 ALA A CA 1
ATOM 1462 C C . ALA A 1 194 ? 2.399 2.083 8.046 1.00 97.31 194 ALA A C 1
ATOM 1464 O O . ALA A 1 194 ? 3.415 2.556 8.560 1.00 97.31 194 ALA A O 1
ATOM 1465 N N . ARG A 1 195 ? 2.431 0.972 7.309 1.00 96.81 195 ARG A N 1
ATOM 1466 C CA . ARG A 1 195 ? 3.639 0.163 7.117 1.00 96.81 195 ARG A CA 1
ATOM 1467 C C . ARG A 1 195 ? 3.905 -0.099 5.644 1.00 96.81 195 ARG A C 1
ATOM 1469 O O . ARG A 1 195 ? 2.994 -0.577 4.964 1.00 96.81 195 ARG A O 1
ATOM 1476 N N . PRO A 1 196 ? 5.113 0.201 5.135 1.00 95.69 196 PRO A N 1
ATOM 1477 C CA . PRO A 1 196 ? 5.465 -0.195 3.787 1.00 95.69 196 PRO A CA 1
ATOM 1478 C C . PRO A 1 196 ? 5.568 -1.719 3.728 1.00 95.69 196 PRO A C 1
ATOM 1480 O O . PRO A 1 196 ? 6.173 -2.356 4.588 1.00 95.69 196 PRO A O 1
ATOM 1483 N N . ILE A 1 197 ? 4.950 -2.295 2.709 1.00 94.69 197 ILE A N 1
ATOM 1484 C CA . ILE A 1 197 ? 4.995 -3.719 2.401 1.00 94.69 197 ILE A CA 1
ATOM 1485 C C . ILE A 1 197 ? 5.122 -3.886 0.890 1.00 94.69 197 ILE A C 1
ATOM 1487 O O . ILE A 1 197 ? 4.818 -2.972 0.112 1.00 94.69 197 ILE A O 1
ATOM 1491 N N . HIS A 1 198 ? 5.524 -5.076 0.466 1.00 91.44 198 HIS A N 1
ATOM 1492 C CA . HIS A 1 198 ? 5.527 -5.442 -0.939 1.00 91.44 198 HIS A CA 1
ATOM 1493 C C . HIS A 1 198 ? 4.873 -6.807 -1.137 1.00 91.44 198 HIS A C 1
ATOM 1495 O O . HIS A 1 198 ? 4.848 -7.645 -0.238 1.00 91.44 198 HIS A O 1
ATOM 1501 N N . ILE A 1 199 ? 4.318 -7.016 -2.326 1.00 91.44 199 ILE A N 1
ATOM 1502 C CA . ILE A 1 199 ? 3.783 -8.299 -2.772 1.00 91.44 199 ILE A CA 1
ATOM 1503 C C . ILE A 1 199 ? 4.306 -8.553 -4.179 1.00 91.44 199 ILE A C 1
ATOM 1505 O O . ILE A 1 199 ? 4.298 -7.661 -5.030 1.00 91.44 199 ILE A O 1
ATOM 1509 N N . VAL A 1 200 ? 4.759 -9.781 -4.418 1.00 92.25 200 VAL A N 1
ATOM 1510 C CA . VAL A 1 200 ? 5.106 -10.269 -5.752 1.00 92.25 200 VAL A CA 1
ATOM 1511 C C . VAL A 1 200 ? 3.920 -11.053 -6.293 1.00 92.25 200 VAL A C 1
ATOM 1513 O O . VAL A 1 200 ? 3.463 -12.010 -5.674 1.00 92.25 200 VAL A O 1
ATOM 1516 N N . ILE A 1 201 ? 3.420 -10.625 -7.444 1.00 93.44 201 ILE A N 1
ATOM 1517 C CA . ILE A 1 201 ? 2.237 -11.180 -8.092 1.00 93.44 201 ILE A CA 1
ATOM 1518 C C . ILE A 1 201 ? 2.696 -11.951 -9.324 1.00 93.44 201 ILE A C 1
ATOM 1520 O O . ILE A 1 201 ? 3.399 -11.409 -10.184 1.00 93.44 201 ILE A O 1
ATOM 1524 N N . ASP A 1 202 ? 2.313 -13.223 -9.410 1.00 93.12 202 ASP A N 1
ATOM 1525 C CA . ASP A 1 202 ? 2.672 -14.057 -10.551 1.00 93.12 202 ASP A CA 1
ATOM 1526 C C . ASP A 1 202 ? 2.081 -13.481 -11.841 1.00 93.12 202 ASP A C 1
ATOM 1528 O O . ASP A 1 202 ? 0.933 -13.039 -11.886 1.00 93.12 202 ASP A O 1
ATOM 1532 N N . LYS A 1 203 ? 2.837 -13.578 -12.939 1.00 91.12 203 LYS A N 1
ATOM 1533 C CA . LYS A 1 203 ? 2.406 -13.094 -14.260 1.00 91.12 203 LYS A CA 1
ATOM 1534 C C . LYS A 1 203 ? 1.024 -13.618 -14.674 1.00 91.12 203 LYS A C 1
ATOM 1536 O O . LYS A 1 203 ? 0.265 -12.903 -15.314 1.00 91.12 203 LYS A O 1
ATOM 1541 N N . LYS A 1 204 ? 0.704 -14.867 -14.317 1.00 91.69 204 LYS A N 1
ATOM 1542 C CA . LYS A 1 204 ? -0.580 -15.520 -14.634 1.00 91.69 204 LYS A CA 1
ATOM 1543 C C . LYS A 1 204 ? -1.786 -14.832 -13.979 1.00 91.69 204 LYS A C 1
ATOM 1545 O O . LYS A 1 204 ? -2.896 -14.978 -14.478 1.00 91.69 204 LYS A O 1
ATOM 1550 N N . ASP A 1 205 ? -1.563 -14.120 -12.875 1.00 92.56 205 ASP A N 1
ATOM 1551 C CA . ASP A 1 205 ? -2.607 -13.456 -12.095 1.00 92.56 205 ASP A CA 1
ATOM 1552 C C . ASP A 1 205 ? -2.792 -11.985 -12.518 1.00 92.56 205 ASP A C 1
ATOM 1554 O O . ASP A 1 205 ? -3.692 -11.297 -12.033 1.00 92.56 205 ASP A O 1
ATOM 1558 N N . VAL A 1 206 ? -1.972 -11.511 -13.465 1.00 91.12 206 VAL A N 1
ATOM 1559 C CA . VAL A 1 206 ? -2.104 -10.200 -14.102 1.00 91.12 206 VAL A CA 1
ATOM 1560 C C . VAL A 1 206 ? -2.932 -10.341 -15.376 1.00 91.12 206 VAL A C 1
ATOM 1562 O O . VAL A 1 206 ? -2.502 -10.945 -16.357 1.00 91.12 206 VAL A O 1
ATOM 1565 N N . TRP A 1 207 ? -4.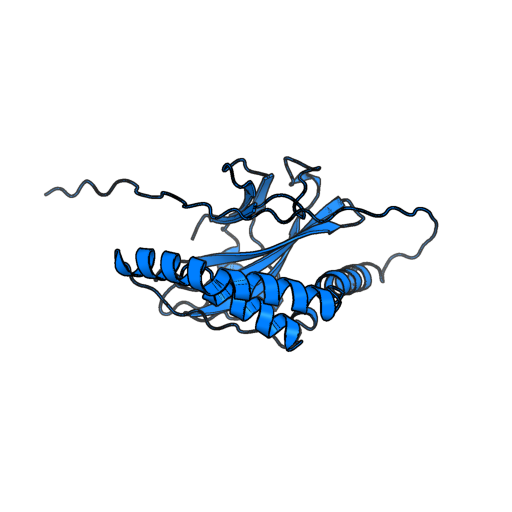140 -9.782 -15.371 1.00 89.69 207 TRP A N 1
ATOM 1566 C CA . TRP A 1 207 ? -5.109 -9.945 -16.460 1.00 89.69 207 TRP A CA 1
ATOM 1567 C C . TRP A 1 207 ? -4.742 -9.134 -17.703 1.00 89.69 207 TRP A C 1
ATOM 1569 O O . TRP A 1 207 ? -5.083 -9.524 -18.817 1.00 89.69 207 TRP A O 1
ATOM 1579 N N . ILE A 1 208 ? -4.037 -8.019 -17.508 1.00 85.56 208 ILE A N 1
ATOM 1580 C CA . ILE A 1 208 ? -3.531 -7.148 -18.573 1.00 85.56 208 ILE A CA 1
ATOM 1581 C C . ILE A 1 208 ? -2.010 -7.109 -18.434 1.00 85.56 208 ILE A C 1
ATOM 1583 O O . ILE A 1 208 ? -1.444 -6.225 -17.795 1.00 85.56 208 ILE A O 1
ATOM 1587 N N . SER A 1 209 ? -1.357 -8.146 -18.959 1.00 78.88 209 SER A N 1
ATOM 1588 C CA . SER A 1 209 ? 0.065 -8.444 -18.727 1.00 78.88 209 SER A CA 1
ATOM 1589 C C . SER A 1 209 ? 1.056 -7.431 -19.315 1.00 78.88 209 SER A C 1
ATOM 1591 O O . SER A 1 209 ? 2.256 -7.545 -19.086 1.00 78.88 209 SER A O 1
ATOM 1593 N N . ASP A 1 210 ? 0.572 -6.476 -20.100 1.00 81.44 210 ASP A N 1
ATOM 1594 C CA . ASP A 1 210 ? 1.319 -5.395 -20.740 1.00 81.44 210 ASP A CA 1
ATOM 1595 C C . ASP A 1 210 ? 0.896 -4.005 -20.236 1.00 81.44 210 ASP A C 1
ATOM 1597 O O . ASP A 1 210 ? 1.333 -2.996 -20.786 1.00 81.44 210 ASP A O 1
ATOM 1601 N N . TYR A 1 211 ? 0.091 -3.933 -19.167 1.00 82.25 211 TYR A N 1
ATOM 1602 C CA . TYR A 1 211 ? -0.333 -2.657 -18.591 1.00 82.25 211 TYR A CA 1
ATOM 1603 C C . TYR A 1 211 ? 0.874 -1.797 -18.159 1.00 82.25 211 TYR A C 1
ATOM 1605 O O . TYR A 1 211 ? 1.693 -2.254 -17.349 1.00 82.25 211 TYR A O 1
ATOM 1613 N N . PRO A 1 212 ? 1.006 -0.552 -18.649 1.00 79.88 212 PRO A N 1
ATOM 1614 C CA . PRO A 1 212 ? 2.196 0.258 -18.427 1.00 79.88 212 PRO A CA 1
ATOM 1615 C C . PRO A 1 212 ? 2.129 0.986 -17.075 1.00 79.88 212 PRO A C 1
ATOM 1617 O O . PRO A 1 212 ? 1.990 2.206 -17.017 1.00 79.88 212 PRO A O 1
ATOM 1620 N N . PHE A 1 213 ? 2.290 0.247 -15.970 1.00 77.56 213 PHE A N 1
ATOM 1621 C CA . PHE A 1 213 ? 2.214 0.769 -14.591 1.00 77.56 213 PHE A CA 1
ATOM 1622 C C . PHE A 1 213 ? 3.093 2.000 -14.310 1.00 77.56 213 PHE A C 1
ATOM 1624 O O . PHE A 1 213 ? 2.809 2.764 -13.396 1.00 77.56 213 PHE A O 1
ATOM 1631 N N . GLN A 1 214 ? 4.170 2.203 -15.067 1.00 71.50 214 GLN A N 1
ATOM 1632 C CA . GLN A 1 214 ? 5.051 3.362 -14.893 1.00 71.50 214 GLN A CA 1
ATOM 1633 C C . GLN A 1 214 ? 4.562 4.626 -15.616 1.00 71.50 214 GLN A C 1
ATOM 1635 O O . GLN A 1 214 ? 5.047 5.714 -15.323 1.00 71.50 214 GLN A O 1
ATOM 1640 N N . GLN A 1 215 ? 3.642 4.493 -16.570 1.00 66.50 215 GLN A N 1
ATOM 1641 C CA . GLN A 1 215 ? 3.166 5.585 -17.428 1.00 66.50 215 GLN A CA 1
ATOM 1642 C C . GLN A 1 215 ? 1.708 5.941 -17.123 1.00 66.50 215 GLN A C 1
ATOM 1644 O O . GLN A 1 215 ? 1.309 7.104 -17.213 1.00 66.50 215 GLN A O 1
ATOM 1649 N N . GLU A 1 216 ? 0.916 4.939 -16.745 1.00 67.75 216 GLU A N 1
ATOM 1650 C CA . GLU A 1 216 ? -0.505 5.077 -16.462 1.00 67.75 216 GLU A CA 1
ATOM 1651 C C . GLU A 1 216 ? -0.795 5.001 -14.963 1.00 67.75 216 GLU A C 1
ATOM 1653 O O . GLU A 1 216 ? -0.150 4.272 -14.210 1.00 67.75 216 GLU A O 1
ATOM 1658 N N . GLY A 1 217 ? -1.787 5.774 -14.514 1.00 71.12 217 GLY A N 1
ATOM 1659 C CA . GLY A 1 217 ? -2.183 5.797 -13.110 1.00 71.12 217 GLY A CA 1
ATOM 1660 C C . GLY A 1 217 ? -2.982 4.558 -12.722 1.00 71.12 217 GLY A C 1
ATOM 1661 O O . GLY A 1 217 ? -3.830 4.087 -13.475 1.00 71.12 217 GLY A O 1
ATOM 1662 N N . TYR A 1 218 ? -2.740 4.053 -11.520 1.00 82.56 218 TYR A N 1
ATOM 1663 C CA . TYR A 1 218 ? -3.406 2.875 -10.977 1.00 82.56 218 TYR A CA 1
ATOM 1664 C C . TYR A 1 218 ? -3.812 3.103 -9.523 1.00 82.56 218 TYR A C 1
ATOM 1666 O O . TYR A 1 218 ? -3.282 3.972 -8.830 1.00 82.56 218 TYR A O 1
ATOM 1674 N N . VAL A 1 219 ? -4.760 2.297 -9.057 1.00 86.69 219 VAL A N 1
ATOM 1675 C CA . VAL A 1 219 ? -5.286 2.337 -7.693 1.00 86.69 219 VAL A CA 1
ATOM 1676 C C . VAL A 1 219 ? -5.223 0.944 -7.095 1.00 86.69 219 VAL A C 1
ATOM 1678 O O . VAL A 1 219 ? -5.560 -0.044 -7.751 1.00 86.69 219 VAL A O 1
ATOM 1681 N N . PHE A 1 220 ? -4.794 0.864 -5.838 1.00 92.25 220 PHE A N 1
ATOM 1682 C CA . PHE A 1 220 ? -4.844 -0.363 -5.053 1.00 92.25 220 PHE A CA 1
ATOM 1683 C C . PHE A 1 220 ? -6.055 -0.316 -4.126 1.00 92.25 220 PHE A C 1
ATOM 1685 O O . PHE A 1 220 ? -6.381 0.728 -3.565 1.00 92.25 220 PHE A O 1
ATOM 1692 N N . SER A 1 221 ? -6.721 -1.450 -3.947 1.00 93.06 221 SER A N 1
ATOM 1693 C CA . SER A 1 221 ? -7.800 -1.583 -2.971 1.00 93.06 221 SER A CA 1
ATOM 1694 C C . SER A 1 221 ? -7.768 -2.950 -2.309 1.00 93.06 221 SER A C 1
ATOM 1696 O O . SER A 1 221 ? -7.409 -3.951 -2.936 1.00 93.06 221 SER A O 1
ATOM 1698 N N . LEU A 1 222 ? -8.161 -2.975 -1.038 1.00 94.00 222 LEU A N 1
ATOM 1699 C CA . LEU A 1 222 ? -8.377 -4.196 -0.276 1.00 94.00 222 LEU A CA 1
ATOM 1700 C C . LEU A 1 222 ? -9.877 -4.483 -0.186 1.00 94.00 222 LEU A C 1
ATOM 1702 O O . LEU A 1 222 ? -10.682 -3.574 0.011 1.00 94.00 222 LEU A O 1
ATOM 1706 N N . GLN A 1 223 ? -10.257 -5.749 -0.333 1.00 88.81 223 GLN A N 1
ATOM 1707 C CA . GLN A 1 223 ? -11.642 -6.205 -0.202 1.00 88.81 223 GLN A CA 1
ATOM 1708 C C . GLN A 1 223 ? -11.713 -7.373 0.778 1.00 88.81 223 GLN A C 1
ATOM 1710 O O . GLN A 1 223 ? -10.971 -8.339 0.616 1.00 88.81 223 GLN A O 1
ATOM 1715 N N . GLY A 1 224 ? -12.631 -7.311 1.749 1.00 78.31 224 GLY A N 1
ATOM 1716 C CA . GLY A 1 224 ? -12.919 -8.434 2.653 1.00 78.31 224 GLY A CA 1
ATOM 1717 C C . GLY A 1 224 ? -12.640 -8.212 4.144 1.00 78.31 224 GLY A C 1
ATOM 1718 O O . GLY A 1 224 ? -12.658 -9.196 4.877 1.00 78.31 224 GLY A O 1
ATOM 1719 N N . LEU A 1 225 ? -12.420 -6.971 4.602 1.00 69.88 225 LEU A N 1
ATOM 1720 C CA . LEU A 1 225 ? -12.235 -6.624 6.024 1.00 69.88 225 LEU A CA 1
ATOM 1721 C C . LEU A 1 225 ? -13.185 -5.544 6.526 1.00 69.88 225 LEU A C 1
ATOM 1723 O O . LEU A 1 225 ? -13.666 -4.740 5.700 1.00 69.88 225 LEU A O 1
#

Sequence (225 aa):
MLLKKMCNAGMGLCLVLSLAACGGESSTPATGGQENHVVDRKLQYRAEQLGDLKEDELAERTKQLEAVKEQLKAKRDEIVKQGGKWLDSKLTVLEHQDAFQSEAMKNYLATLLDIYLPLAEGTVDVVPVTAAYQEDGSLLAVMMLRNGKPDTVLTSAELASVKLTIQQGDGQKVVEVPFAPAPEDVGQLQTGEARPIHIVIDKKDVWISDYPFQQEGYVFSLQGL

pLDDT: mean 74.13, std 24.35, range [23.59, 97.44]

Organism: NCBI:txid2796470

InterPro domains:
  IPR030910 SLAP domain [TIGR04398] (102-214)

Radius of gyration: 18.71 Å; chains: 1; bounding box: 64×45×45 Å

Secondary structure (DSSP, 8-state):
----------------------------------TTSHHHHHHHHHHHHHH-S-HHHHHHHHHHHHHHHHHHHHHHHHHHHT---EEPPEE---TT-GGG-SHHHHHHHHHHHHHSPPEETT-EEEEEEEEEE-TTSPEEEEEEEEE--TT--B-HHHHTT-EEEEEETTS-EEEEEE----HHHH--B-TTEEEEEEEEE-GGGBSSTT--TTTS-EEEEEE--